Protein AF-0000000076303590 (afdb_homodimer)

Solvent-accessible surface area (backbone atoms only — not comparable to full-atom values): 11179 Å² total; per-residue (Å²): 135,86,80,79,78,74,70,70,70,68,61,72,70,50,75,76,56,82,69,74,45,70,46,65,37,36,42,38,32,29,76,68,32,59,43,28,40,36,29,65,69,52,72,69,53,43,51,54,48,26,70,75,21,64,91,29,59,51,80,47,93,81,30,31,36,40,40,36,37,44,55,59,52,52,36,52,41,12,74,73,49,33,40,82,68,42,47,45,45,65,74,51,30,39,37,37,27,38,25,79,107,137,84,80,76,78,75,72,74,81,67,81,73,67,71,74,65,72,65,76,74,36,49,42,48,36,36,42,38,32,30,86,85,34,61,40,28,39,35,28,58,70,52,73,66,54,43,50,54,49,28,70,75,21,67,91,29,59,49,81,46,72,72,28,31,37,39,40,37,38,46,68,60,51,52,50,53,40,37,72,73,53,35,40,80,68,37,55,28,48,78,73,48,30,39,39,37,27,36,25,80,107

Structure (mmCIF, N/CA/C/O backbone):
data_AF-0000000076303590-model_v1
#
loop_
_entity.id
_entity.type
_entity.pdbx_description
1 polymer 'Uncharacterized protein LOC117206325 isoform X3'
#
loop_
_atom_site.group_PDB
_atom_site.id
_atom_site.type_symbol
_atom_site.label_atom_id
_atom_site.label_alt_id
_atom_site.label_comp_id
_atom_site.label_asym_id
_atom_site.label_entity_id
_atom_site.label_seq_id
_atom_site.pdbx_PDB_ins_code
_atom_site.Cartn_x
_atom_site.Cartn_y
_atom_site.Cartn_z
_atom_site.occupancy
_atom_site.B_iso_or_equiv
_atom_site.auth_seq_id
_atom_site.auth_comp_id
_atom_site.auth_asym_id
_atom_site.auth_atom_id
_atom_site.pdbx_PDB_model_num
ATOM 1 N N . MET A 1 1 ? 13.898 7.324 61.094 1 27.97 1 MET A N 1
ATOM 2 C CA . MET A 1 1 ? 14.641 7.93 60 1 27.97 1 MET A CA 1
ATOM 3 C C . MET A 1 1 ? 14.055 7.508 58.656 1 27.97 1 MET A C 1
ATOM 5 O O . MET A 1 1 ? 14.203 6.355 58.25 1 27.97 1 MET A O 1
ATOM 9 N N . SER A 1 2 ? 12.789 7.969 58.406 1 35.81 2 SER A N 1
ATOM 10 C CA . SER A 1 2 ? 11.82 7.762 57.312 1 35.81 2 SER A CA 1
ATOM 11 C C . SER A 1 2 ? 12.375 8.203 55.969 1 35.81 2 SER A C 1
ATOM 13 O O . SER A 1 2 ? 12.688 9.375 55.781 1 35.81 2 SER A O 1
ATOM 15 N N . GLN A 1 3 ? 13.195 7.277 55.25 1 34.12 3 GLN A N 1
ATOM 16 C CA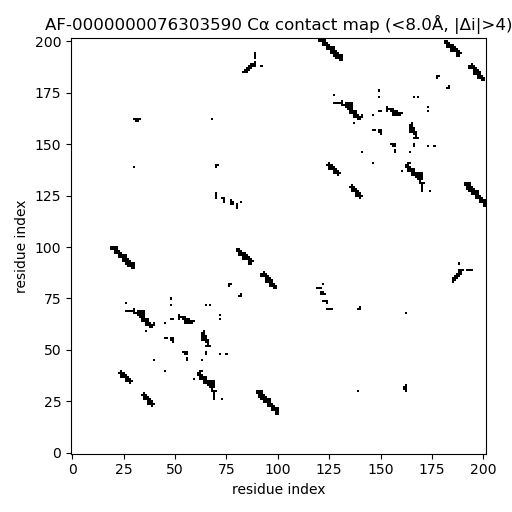 . GLN A 1 3 ? 13.867 7.449 53.969 1 34.12 3 GLN A CA 1
ATOM 17 C C . GLN A 1 3 ? 12.875 7.82 52.844 1 34.12 3 GLN A C 1
ATOM 19 O O . GLN A 1 3 ? 11.859 7.141 52.688 1 34.12 3 GLN A O 1
ATOM 24 N N . SER A 1 4 ? 12.789 9.172 52.469 1 37.53 4 SER A N 1
ATOM 25 C CA . SER A 1 4 ? 12.094 9.867 51.406 1 37.53 4 SER A CA 1
ATOM 26 C C . SER A 1 4 ? 12.414 9.258 50.031 1 37.53 4 SER A C 1
ATOM 28 O O . SER A 1 4 ? 13.562 9.297 49.594 1 37.53 4 SER A O 1
ATOM 30 N N . VAL A 1 5 ? 12 8.047 49.719 1 33.59 5 VAL A N 1
ATOM 31 C CA . VAL A 1 5 ? 12.133 7.438 48.406 1 33.59 5 VAL A CA 1
ATOM 32 C C . VAL A 1 5 ? 11.508 8.352 47.344 1 33.59 5 VAL A C 1
ATOM 34 O O . VAL A 1 5 ? 10.281 8.367 47.188 1 33.59 5 VAL A O 1
ATOM 37 N N . ASN A 1 6 ? 11.719 9.68 47.406 1 36.78 6 ASN A N 1
ATOM 38 C CA . ASN A 1 6 ? 11.234 10.57 46.375 1 36.78 6 ASN A CA 1
ATOM 39 C C . ASN A 1 6 ? 11.773 10.18 45 1 36.78 6 ASN A C 1
ATOM 41 O O . ASN A 1 6 ? 12.828 10.656 44.562 1 36.78 6 ASN A O 1
ATOM 45 N N . THR A 1 7 ? 12.172 8.914 44.75 1 34.56 7 THR A N 1
ATOM 46 C CA . THR A 1 7 ? 12.898 8.625 43.531 1 34.56 7 THR A CA 1
ATOM 47 C C . THR A 1 7 ? 12.234 9.305 42.344 1 34.56 7 THR A C 1
ATOM 49 O O . THR A 1 7 ? 11.055 9.68 42.406 1 34.56 7 THR A O 1
ATOM 52 N N . SER A 1 8 ? 13.055 9.391 41.094 1 38.47 8 SER A N 1
ATOM 53 C CA . SER A 1 8 ? 13.344 9.898 39.75 1 38.47 8 SER A CA 1
ATOM 54 C C . SER A 1 8 ? 12.234 9.547 38.781 1 38.47 8 SER A C 1
ATOM 56 O O . SER A 1 8 ? 12.469 9.422 37.562 1 38.47 8 SER A O 1
ATOM 58 N N . VAL A 1 9 ? 11.086 9.156 39.312 1 41.25 9 VAL A N 1
ATOM 59 C CA . VAL A 1 9 ? 10.117 8.961 38.219 1 41.25 9 VAL A CA 1
ATOM 60 C C . VAL A 1 9 ? 9.977 10.25 37.438 1 41.25 9 VAL A C 1
ATOM 62 O O . VAL A 1 9 ? 9.227 10.305 36.438 1 41.25 9 VAL A O 1
ATOM 65 N N . GLY A 1 10 ? 10.383 11.391 38.062 1 40.31 10 GLY A N 1
ATOM 66 C CA . GLY A 1 10 ? 10.164 12.68 37.438 1 40.31 10 GLY A CA 1
ATOM 67 C C . GLY A 1 10 ? 10.742 12.766 36.031 1 40.31 10 GLY A C 1
ATOM 68 O O . GLY A 1 10 ? 10.43 13.695 35.281 1 40.31 10 GLY A O 1
ATOM 69 N N . LYS A 1 11 ? 12.086 12.359 35.969 1 39.84 11 LYS A N 1
ATOM 70 C CA . LYS A 1 11 ? 12.82 12.648 34.75 1 39.84 11 LYS A CA 1
ATOM 71 C C . LYS A 1 11 ? 12.242 11.867 33.562 1 39.84 11 LYS A C 1
ATOM 73 O O . LYS A 1 11 ? 12.727 11.992 32.438 1 39.84 11 LYS A O 1
ATOM 78 N N . LEU A 1 12 ? 11.711 10.773 33.844 1 42 12 LEU A N 1
ATOM 79 C CA . LEU A 1 12 ? 11.258 10 32.688 1 42 12 LEU A CA 1
ATOM 80 C C . LEU A 1 12 ? 10.219 10.773 31.875 1 42 12 LEU A C 1
ATOM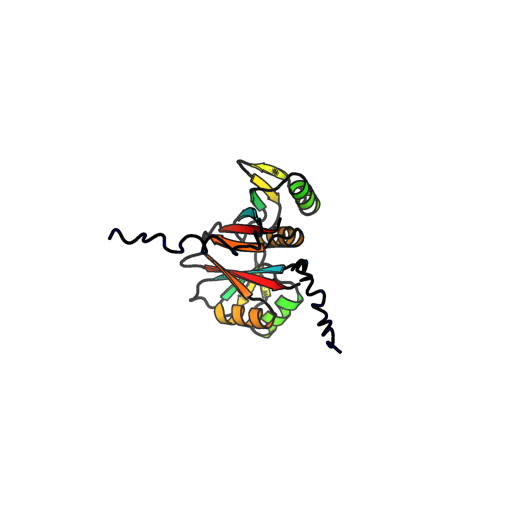 82 O O . LEU A 1 12 ? 9.914 10.414 30.734 1 42 12 LEU A O 1
ATOM 86 N N . ALA A 1 13 ? 9.492 11.547 32.562 1 39.66 13 ALA A N 1
ATOM 87 C CA . ALA A 1 13 ? 8.523 12.352 31.812 1 39.66 13 ALA A CA 1
ATOM 88 C C . ALA A 1 13 ? 9.219 13.328 30.875 1 39.66 13 ALA A C 1
ATOM 90 O O . ALA A 1 13 ? 8.562 14.141 30.203 1 39.66 13 ALA A O 1
ATOM 91 N N . ASN A 1 14 ? 10.453 13.695 31.234 1 38.44 14 ASN A N 1
ATOM 92 C CA . ASN A 1 14 ? 11.062 14.867 30.609 1 38.44 14 ASN A CA 1
ATOM 93 C C . ASN A 1 14 ? 10.953 14.797 29.078 1 38.44 14 ASN A C 1
ATOM 95 O O . ASN A 1 14 ? 10.508 15.75 28.438 1 38.44 14 ASN A O 1
ATOM 99 N N . GLU A 1 15 ? 12.289 14.57 28.422 1 40.78 15 GLU A N 1
ATOM 100 C CA . GLU A 1 15 ? 12.664 14.914 27.047 1 40.78 15 GLU A CA 1
ATOM 101 C C . GLU A 1 15 ? 11.836 14.141 26.031 1 40.78 15 GLU A C 1
ATOM 103 O O . GLU A 1 15 ? 12.336 13.211 25.391 1 40.78 15 GLU A O 1
ATOM 108 N N . VAL A 1 16 ? 11.094 13.242 26.391 1 44.75 16 VAL A N 1
ATOM 109 C CA . VAL A 1 16 ? 10.281 12.836 25.25 1 44.75 16 VAL A CA 1
ATOM 110 C C . VAL A 1 16 ? 9.82 14.07 24.484 1 44.75 16 VAL A C 1
ATOM 112 O O . VAL A 1 16 ? 8.812 14.688 24.828 1 44.75 16 VAL A O 1
ATOM 115 N N . ASN A 1 17 ? 10.633 15.211 24.609 1 44.31 17 ASN A N 1
ATOM 116 C CA . ASN A 1 17 ? 10.539 16.562 24.078 1 44.31 17 ASN A CA 1
ATOM 117 C C . ASN A 1 17 ? 9.781 16.578 22.75 1 44.31 17 ASN A C 1
ATOM 119 O O . ASN A 1 17 ? 9.164 17.594 22.406 1 44.31 17 ASN A O 1
ATOM 123 N N . ASP A 1 18 ? 10.477 16.078 21.609 1 47.5 18 ASP A N 1
ATOM 124 C CA . ASP A 1 18 ? 9.953 16.422 20.297 1 47.5 18 ASP A CA 1
ATOM 125 C C . ASP A 1 18 ? 8.484 16.016 20.172 1 47.5 18 ASP A C 1
ATOM 127 O O . ASP A 1 18 ? 8.172 14.828 20.031 1 47.5 18 ASP A O 1
ATOM 131 N N . ASP A 1 19 ? 7.641 16.312 21 1 54.22 19 ASP A N 1
ATOM 132 C CA . ASP A 1 19 ? 6.188 16.219 20.984 1 54.22 19 ASP A CA 1
ATOM 133 C C . ASP A 1 19 ? 5.66 16.078 19.547 1 54.22 19 ASP A C 1
ATOM 135 O O . ASP A 1 19 ? 5.305 17.062 18.906 1 54.22 19 ASP A O 1
ATOM 139 N N . GLU A 1 20 ? 6.281 15.328 18.75 1 67.38 20 GLU A N 1
ATOM 140 C CA . GLU A 1 20 ? 5.723 15.156 17.422 1 67.38 20 GLU A CA 1
ATOM 141 C C . GLU A 1 20 ? 4.258 14.727 17.484 1 67.38 20 GLU A C 1
ATOM 143 O O . GLU A 1 20 ? 3.934 13.703 18.094 1 67.38 20 GLU A O 1
ATOM 148 N N . ASN A 1 21 ? 3.307 15.695 17.391 1 89.38 21 ASN A N 1
ATOM 149 C CA . ASN A 1 21 ? 1.877 15.438 17.25 1 89.38 21 ASN A CA 1
ATOM 150 C C . ASN A 1 21 ? 1.548 14.836 15.891 1 89.38 21 ASN A C 1
ATOM 152 O O . ASN A 1 21 ? 2.094 15.266 14.867 1 89.38 21 ASN A O 1
ATOM 156 N N . TYR A 1 22 ? 0.811 13.703 16.062 1 95.75 22 TYR A N 1
ATOM 157 C CA . TYR A 1 22 ? 0.429 13.039 14.82 1 95.75 22 TYR A CA 1
ATOM 158 C C . TYR A 1 22 ? -1.082 13.07 14.625 1 95.75 22 TYR A C 1
ATOM 160 O O . TYR A 1 22 ? -1.836 13.211 15.594 1 95.75 22 TYR A O 1
ATOM 168 N N . TYR A 1 23 ? -1.479 13.078 13.383 1 97.56 23 TYR A N 1
ATOM 169 C CA . TYR A 1 23 ? -2.854 12.867 12.938 1 97.56 23 TYR A CA 1
ATOM 170 C C . TYR A 1 23 ? -2.986 11.555 12.172 1 97.56 23 TYR A C 1
ATOM 172 O O . TYR A 1 23 ? -2.105 11.195 11.391 1 97.56 23 TYR A O 1
ATOM 180 N N . TYR A 1 24 ? -4.113 10.766 12.391 1 98.62 24 TYR A N 1
ATOM 181 C CA . TYR A 1 24 ? -4.234 9.422 11.82 1 98.62 24 TYR A CA 1
ATOM 182 C C . TYR A 1 24 ? -5.438 9.336 10.891 1 98.62 24 TYR A C 1
ATOM 184 O O . TYR A 1 24 ? -6.484 9.93 11.164 1 98.62 24 TYR A O 1
ATOM 192 N N . VAL A 1 25 ? -5.25 8.547 9.859 1 98.88 25 VAL A N 1
ATOM 193 C CA . VAL A 1 25 ? -6.348 8.125 8.992 1 98.88 25 VAL A CA 1
ATOM 194 C C . VAL A 1 25 ? -6.289 6.613 8.781 1 98.88 25 VAL A C 1
ATOM 196 O O . VAL A 1 25 ? -5.27 5.98 9.062 1 98.88 25 VAL A O 1
ATOM 199 N N . GLY A 1 26 ? -7.395 6.016 8.352 1 98.94 26 GLY A N 1
ATOM 200 C CA . GLY A 1 26 ? -7.48 4.598 8.047 1 98.94 26 GLY A CA 1
ATOM 201 C C . GLY A 1 26 ? -8.023 4.316 6.66 1 98.94 26 GLY A C 1
ATOM 202 O O . GLY A 1 26 ? -9 4.934 6.234 1 98.94 26 GLY A O 1
ATOM 203 N N . VAL A 1 27 ? -7.422 3.484 5.93 1 98.94 27 VAL A N 1
ATOM 204 C CA . VAL A 1 27 ? -7.914 3.008 4.641 1 98.94 27 VAL A CA 1
ATOM 205 C C . VAL A 1 27 ? -8.344 1.547 4.758 1 98.94 27 VAL A C 1
ATOM 207 O O . VAL A 1 27 ? -7.539 0.686 5.129 1 98.94 27 VAL A O 1
ATOM 210 N N . LYS A 1 28 ? -9.57 1.238 4.457 1 98.94 28 LYS A N 1
ATOM 211 C CA . LYS A 1 28 ? -10.078 -0.129 4.543 1 98.94 28 LYS A CA 1
ATOM 212 C C . LYS A 1 28 ? -10.57 -0.622 3.186 1 98.94 28 LYS A C 1
ATOM 214 O O . LYS A 1 28 ? -11.422 0.006 2.562 1 98.94 28 LYS A O 1
ATOM 219 N N . ALA A 1 29 ? -9.992 -1.693 2.748 1 98.88 29 ALA A N 1
ATOM 220 C CA . ALA A 1 29 ? -10.383 -2.295 1.474 1 98.88 29 ALA A CA 1
ATOM 221 C C . ALA A 1 29 ? -9.719 -3.654 1.283 1 98.88 29 ALA A C 1
ATOM 223 O O . ALA A 1 29 ? -8.789 -4.008 2.014 1 98.88 29 ALA A O 1
ATOM 224 N N . SER A 1 30 ? -10.258 -4.41 0.324 1 98.75 30 SER A N 1
ATOM 225 C CA . SER A 1 30 ? -9.484 -5.508 -0.261 1 98.75 30 SER A CA 1
ATOM 226 C C . SER A 1 30 ? -8.438 -4.988 -1.24 1 98.75 30 SER A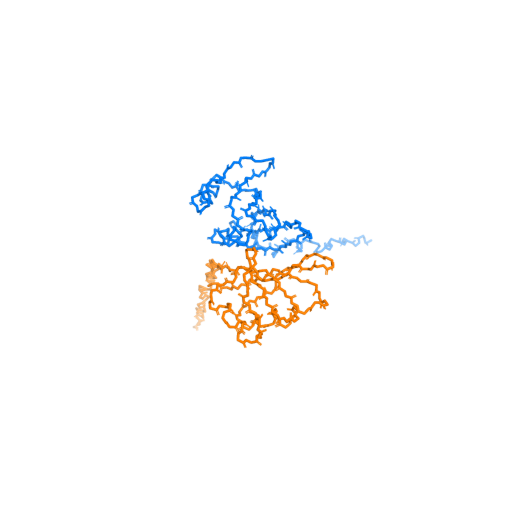 C 1
ATOM 228 O O . SER A 1 30 ? -8.711 -4.066 -2.016 1 98.75 30 SER A O 1
ATOM 230 N N . PRO A 1 31 ? -7.238 -5.609 -1.226 1 98.69 31 PRO A N 1
ATOM 231 C CA . PRO A 1 31 ? -6.242 -5.188 -2.215 1 98.69 31 PRO A CA 1
ATOM 232 C C . PRO A 1 31 ? -6.734 -5.344 -3.65 1 98.69 31 PRO A C 1
ATOM 234 O O . PRO A 1 31 ? -6.191 -4.719 -4.566 1 98.69 31 PRO A O 1
ATOM 237 N N . PHE A 1 32 ? -7.781 -6.109 -3.887 1 98.81 32 PHE A N 1
ATOM 238 C CA . PHE A 1 32 ? -8.305 -6.395 -5.215 1 98.81 32 PHE A CA 1
ATOM 239 C C . PHE A 1 32 ? -9.5 -5.504 -5.527 1 98.81 32 PHE A C 1
ATOM 241 O O . PHE A 1 32 ? -10.07 -5.578 -6.617 1 98.81 32 PHE A O 1
ATOM 248 N N . ALA A 1 33 ? -9.852 -4.68 -4.574 1 98.75 33 ALA A N 1
ATOM 249 C CA . ALA A 1 33 ? -11.016 -3.824 -4.758 1 98.75 33 ALA A CA 1
ATOM 250 C C . ALA A 1 33 ? -10.672 -2.58 -5.566 1 98.75 33 ALA A C 1
ATOM 252 O O . ALA A 1 33 ? -9.5 -2.203 -5.66 1 98.75 33 ALA A O 1
ATOM 253 N N . ASN A 1 34 ? -11.688 -1.968 -6.074 1 98.75 34 ASN A N 1
ATOM 254 C CA . ASN A 1 34 ? -11.516 -0.717 -6.805 1 98.75 34 ASN A CA 1
ATOM 255 C C . ASN A 1 34 ? -12.203 0.446 -6.094 1 98.75 34 ASN A C 1
ATOM 257 O O . ASN A 1 34 ? -12.5 1.467 -6.715 1 98.75 34 ASN A O 1
ATOM 261 N N . ASP A 1 35 ? -12.555 0.254 -4.879 1 98.56 35 ASP A N 1
ATOM 262 C CA . ASP A 1 35 ? -13.016 1.304 -3.973 1 98.56 35 ASP A CA 1
ATOM 263 C C . ASP A 1 35 ? -12.602 1.009 -2.533 1 98.56 35 ASP A C 1
ATOM 265 O O . ASP A 1 35 ? -12.266 -0.13 -2.199 1 98.56 35 ASP A O 1
ATOM 269 N N . CYS A 1 36 ? -12.555 2.047 -1.764 1 98.69 36 CYS A N 1
ATOM 270 C CA . CYS A 1 36 ? -12.125 1.971 -0.373 1 98.69 36 CYS A CA 1
ATOM 271 C C . CYS A 1 36 ? -12.953 2.896 0.507 1 98.69 36 CYS A C 1
ATOM 273 O O . CYS A 1 36 ? -13.539 3.867 0.019 1 98.69 36 CYS A O 1
ATOM 275 N N . VAL A 1 37 ? -13 2.596 1.741 1 98.88 37 VAL A N 1
ATOM 276 C CA . VAL A 1 37 ? -13.445 3.555 2.744 1 98.88 37 VAL A CA 1
ATOM 277 C C . VAL A 1 37 ? -12.242 4.16 3.459 1 98.88 37 VAL A C 1
ATOM 279 O O . VAL A 1 37 ? -11.359 3.438 3.918 1 98.88 37 VAL A O 1
ATOM 282 N N . VAL A 1 38 ? -12.188 5.449 3.5 1 98.94 38 VAL A N 1
ATOM 283 C CA . VAL A 1 38 ? -11.133 6.145 4.219 1 98.94 38 VAL A CA 1
ATOM 284 C C . VAL A 1 38 ? -11.719 6.898 5.41 1 98.94 38 VAL A C 1
ATOM 286 O O . VAL A 1 38 ? -12.695 7.637 5.262 1 98.94 38 VAL A O 1
ATOM 289 N N . PHE A 1 39 ? -11.148 6.727 6.504 1 98.94 39 PHE A N 1
ATOM 290 C CA . PHE A 1 39 ? -11.625 7.312 7.75 1 98.94 39 PHE A CA 1
ATOM 291 C C . PHE A 1 39 ? -10.734 8.477 8.18 1 98.94 39 PHE A C 1
ATOM 293 O O . PHE A 1 39 ? -9.516 8.43 8 1 98.94 39 PHE A O 1
ATOM 300 N N . GLY A 1 40 ? -11.305 9.523 8.742 1 98.81 40 GLY A N 1
ATOM 301 C CA . GLY A 1 40 ? -10.531 10.547 9.422 1 98.81 40 GLY A CA 1
ATOM 302 C C . GLY A 1 40 ? -10.148 11.703 8.523 1 98.81 40 GLY A C 1
ATOM 303 O O . GLY A 1 40 ? -9.492 12.656 8.969 1 98.81 40 GLY A O 1
ATOM 304 N N . LEU A 1 41 ? -10.578 11.719 7.285 1 98.62 41 LEU A N 1
ATOM 305 C CA . LEU A 1 41 ? -10.18 12.781 6.371 1 98.62 41 LEU A CA 1
ATOM 306 C C . LEU A 1 41 ? -10.852 14.102 6.746 1 98.62 41 LEU A C 1
ATOM 308 O O . LEU A 1 41 ? -12.016 14.125 7.137 1 98.62 41 LEU A O 1
ATOM 312 N N . ASN A 1 42 ? -10.117 15.148 6.57 1 98 42 ASN A N 1
ATOM 313 C CA . ASN A 1 42 ? -10.766 16.453 6.641 1 98 42 ASN A CA 1
ATOM 314 C C . ASN A 1 42 ? -11.344 16.859 5.293 1 98 42 ASN A C 1
ATOM 316 O O . ASN A 1 42 ? -11.172 16.156 4.297 1 98 42 ASN A O 1
ATOM 320 N N . SER A 1 43 ? -12.031 18 5.254 1 97.81 43 SER A N 1
ATOM 321 C CA . SER A 1 43 ? -12.75 18.422 4.059 1 97.81 43 SER A CA 1
ATOM 322 C C . SER A 1 43 ? -11.789 18.688 2.904 1 97.81 43 SER A C 1
ATOM 324 O O . SER A 1 43 ? -12.102 18.391 1.749 1 97.81 43 SER A O 1
ATOM 326 N N . ASP A 1 44 ? -10.688 19.297 3.162 1 98.06 44 ASP A N 1
ATOM 327 C CA . ASP A 1 44 ? -9.703 19.578 2.117 1 98.06 44 ASP A CA 1
ATOM 328 C C . ASP A 1 44 ? -9.164 18.281 1.512 1 98.06 44 ASP A C 1
ATOM 330 O O . ASP A 1 44 ? -8.961 18.203 0.299 1 98.06 44 ASP A O 1
ATOM 334 N N . GLU A 1 45 ? -8.883 17.375 2.357 1 98.5 45 GLU A N 1
ATOM 335 C CA . GLU A 1 45 ? -8.367 16.078 1.905 1 98.5 45 GLU A CA 1
ATOM 336 C C . GLU A 1 45 ? -9.398 15.344 1.065 1 98.5 45 GLU A C 1
ATOM 338 O O . GLU A 1 45 ? -9.062 14.727 0.054 1 98.5 45 GLU A O 1
ATOM 343 N N . ILE A 1 46 ? -10.664 15.336 1.438 1 98.62 46 ILE A N 1
ATOM 344 C CA . ILE A 1 46 ? -11.75 14.727 0.677 1 98.62 46 ILE A CA 1
ATOM 345 C C . ILE A 1 46 ? -11.812 15.344 -0.717 1 98.62 46 ILE A C 1
ATOM 347 O O . ILE A 1 46 ? -11.93 14.625 -1.716 1 98.62 46 ILE A O 1
ATOM 351 N N . LEU A 1 47 ? -11.727 16.625 -0.707 1 98.19 47 LEU A N 1
ATOM 352 C CA . LEU A 1 47 ? -11.781 17.328 -1.982 1 98.19 47 LEU A CA 1
ATOM 353 C C . LEU A 1 47 ? -10.609 16.938 -2.875 1 98.19 47 LEU A C 1
ATOM 355 O O . LEU A 1 47 ? -10.797 16.672 -4.066 1 98.19 47 LEU A O 1
ATOM 359 N N . ALA A 1 48 ? -9.422 16.859 -2.326 1 98.38 48 ALA A N 1
ATOM 360 C CA . ALA A 1 48 ? -8.227 16.5 -3.084 1 98.38 48 ALA A CA 1
ATOM 361 C C . ALA A 1 48 ? -8.352 15.094 -3.67 1 98.38 48 ALA A C 1
ATOM 363 O O . ALA A 1 48 ? -8.055 14.875 -4.848 1 98.38 48 ALA A O 1
ATOM 364 N N . LEU A 1 49 ? -8.805 14.148 -2.854 1 98.69 49 LEU A N 1
ATOM 365 C CA . LEU A 1 49 ? -8.953 12.766 -3.309 1 98.69 49 LEU A CA 1
ATOM 366 C C . LEU A 1 49 ? -10.062 12.648 -4.344 1 98.69 49 LEU A C 1
ATOM 368 O O . LEU A 1 49 ? -9.945 11.883 -5.301 1 98.69 49 LEU A O 1
ATOM 372 N N . SER A 1 50 ? -11.094 13.406 -4.145 1 98.56 50 SER A N 1
ATOM 373 C CA . SER A 1 50 ? -12.211 13.344 -5.074 1 98.56 50 SER A CA 1
ATOM 374 C C . SER A 1 50 ? -11.828 13.883 -6.445 1 98.56 50 SER A C 1
ATOM 376 O O . SER A 1 50 ? -12.359 13.445 -7.465 1 98.56 50 SER A O 1
ATOM 378 N N . LYS A 1 51 ? -10.945 14.883 -6.43 1 98.44 51 LYS A N 1
ATOM 379 C CA . LYS A 1 51 ? -10.438 15.406 -7.695 1 98.44 51 LYS A CA 1
ATOM 380 C C . LYS A 1 51 ? -9.602 14.359 -8.422 1 98.44 51 LYS A C 1
ATOM 382 O O . LYS A 1 51 ? -9.68 14.234 -9.648 1 98.44 51 LYS A O 1
ATOM 387 N N . ARG A 1 52 ? -8.859 13.641 -7.672 1 98.56 52 ARG A N 1
ATOM 388 C CA . ARG A 1 52 ? -7.941 12.656 -8.242 1 98.56 52 ARG A CA 1
ATOM 389 C C . ARG A 1 52 ? -8.68 11.375 -8.609 1 98.56 52 ARG A C 1
ATOM 391 O O . ARG A 1 52 ? -8.305 10.688 -9.562 1 98.56 52 ARG A O 1
ATOM 398 N N . PHE A 1 53 ? -9.656 11.008 -7.824 1 98.69 53 PHE A N 1
ATOM 399 C CA . PHE A 1 53 ? -10.453 9.805 -8 1 98.69 53 PHE A CA 1
ATOM 400 C C . PHE A 1 53 ? -11.914 10.156 -8.258 1 98.69 53 PHE A C 1
ATOM 402 O O . PHE A 1 53 ? -12.711 10.258 -7.316 1 98.69 53 PHE A O 1
ATOM 409 N N . PRO A 1 54 ? -12.297 10.242 -9.492 1 98.19 54 PRO A N 1
ATOM 410 C CA . PRO A 1 54 ? -13.664 10.656 -9.82 1 98.19 54 PRO A CA 1
ATOM 411 C C . PRO A 1 54 ? -14.727 9.758 -9.188 1 98.19 54 PRO A C 1
ATOM 413 O O . PRO A 1 54 ? -14.469 8.578 -8.953 1 98.19 54 PRO A O 1
ATOM 416 N N . ASN A 1 55 ? -15.875 10.289 -8.953 1 98.19 55 ASN A N 1
ATOM 417 C CA . ASN A 1 55 ? -17.031 9.609 -8.391 1 98.19 55 ASN A CA 1
ATOM 418 C C . ASN A 1 55 ? -16.812 9.203 -6.941 1 98.19 55 ASN A C 1
ATOM 420 O O . ASN A 1 55 ? -17.422 8.266 -6.445 1 98.19 55 ASN A O 1
ATOM 424 N N . SER A 1 56 ? -15.922 9.93 -6.316 1 98.62 56 SER A N 1
ATOM 425 C CA . SER A 1 56 ? -15.602 9.719 -4.906 1 98.62 56 SER A CA 1
ATOM 426 C C . SER A 1 56 ? -16.25 10.789 -4.027 1 98.62 56 SER A C 1
ATOM 428 O O . SER A 1 56 ? -16.797 11.766 -4.531 1 98.62 56 SER A O 1
ATOM 430 N N . GLY A 1 57 ? -16.188 10.539 -2.727 1 98.5 57 GLY A N 1
ATOM 431 C CA . GLY A 1 57 ? -16.562 11.594 -1.793 1 98.5 57 GLY A CA 1
ATOM 432 C C . GLY A 1 57 ? -17.875 11.328 -1.088 1 98.5 57 GLY A C 1
ATOM 433 O O . GLY A 1 57 ? -18.297 12.109 -0.231 1 98.5 57 GLY A O 1
ATOM 434 N N . SER A 1 58 ? -18.562 10.266 -1.396 1 98.38 58 SER A N 1
ATOM 435 C CA . SER A 1 58 ? -19.828 9.969 -0.723 1 98.38 58 SER A CA 1
ATOM 436 C C . SER A 1 58 ? -19.594 9.57 0.731 1 98.38 58 SER A C 1
ATOM 438 O O . SER A 1 58 ? -18.625 8.875 1.044 1 98.38 58 SER A O 1
ATOM 440 N N . ASP A 1 59 ? -20.5 9.938 1.604 1 97.56 59 ASP A N 1
ATOM 441 C CA . ASP A 1 59 ? -20.391 9.648 3.031 1 97.56 59 ASP A CA 1
ATOM 442 C C . ASP A 1 59 ? -20.703 8.188 3.326 1 97.56 59 ASP A C 1
ATOM 444 O O . ASP A 1 59 ? -21.641 7.625 2.754 1 97.56 59 ASP A O 1
ATOM 448 N N . VAL A 1 60 ? -19.984 7.605 4.195 1 97.94 60 VAL A N 1
ATOM 449 C CA . VAL A 1 60 ? -20.281 6.359 4.891 1 97.94 60 VAL A CA 1
ATOM 450 C C . VAL A 1 60 ? -20.109 6.547 6.395 1 97.94 60 VAL A C 1
ATOM 452 O O . VAL A 1 60 ? -19.578 7.562 6.844 1 97.94 60 VAL A O 1
ATOM 455 N N . VAL A 1 61 ? -20.578 5.617 7.133 1 97.88 61 VAL A N 1
ATOM 456 C CA . VAL A 1 61 ? -20.453 5.746 8.586 1 97.88 61 VAL A CA 1
ATOM 457 C C . VAL A 1 61 ? -19 5.969 8.969 1 97.88 61 VAL A C 1
ATOM 459 O O . VAL A 1 61 ? -18.141 5.121 8.703 1 97.88 61 VAL A O 1
ATOM 462 N N . ASN A 1 62 ? -18.609 7.18 9.539 1 98.25 62 ASN A N 1
ATOM 463 C CA . ASN A 1 62 ? -17.312 7.566 10.086 1 98.25 62 ASN A CA 1
ATOM 464 C C . ASN A 1 62 ? -16.25 7.695 8.992 1 98.25 62 ASN A C 1
ATOM 466 O O . ASN A 1 62 ? -15.062 7.805 9.289 1 98.25 62 ASN A O 1
ATOM 470 N N . GLY A 1 63 ? -16.672 7.609 7.672 1 98.69 63 GLY A N 1
ATOM 471 C CA . GLY A 1 63 ? -15.672 7.656 6.625 1 98.69 63 GLY A CA 1
ATOM 472 C C . GLY A 1 63 ? -16.203 8.188 5.309 1 98.69 63 GLY A C 1
ATOM 473 O O . GLY A 1 63 ? -17.297 8.742 5.258 1 98.69 63 GLY A O 1
ATOM 474 N N . THR A 1 64 ? -15.367 8.148 4.359 1 98.88 64 THR A N 1
ATOM 475 C CA . THR A 1 64 ? -15.633 8.602 2.998 1 98.88 64 THR A CA 1
ATOM 476 C C . THR A 1 64 ? -15.289 7.508 1.989 1 98.88 64 THR A C 1
ATOM 478 O O . THR A 1 64 ? -14.242 6.863 2.096 1 98.88 64 THR A O 1
ATOM 481 N N . MET A 1 65 ? -16.266 7.227 1.069 1 98.94 65 MET A N 1
ATOM 482 C CA . MET A 1 65 ? -15.977 6.301 -0.022 1 98.94 65 MET A CA 1
ATOM 483 C C . MET A 1 65 ? -15.078 6.949 -1.068 1 98.94 65 MET A C 1
ATOM 485 O O . MET A 1 65 ? -15.367 8.047 -1.552 1 98.94 65 MET A O 1
ATOM 489 N N . ILE A 1 66 ? -13.969 6.391 -1.375 1 98.94 66 ILE A N 1
ATOM 490 C CA . ILE A 1 66 ? -13.078 6.82 -2.447 1 98.94 66 ILE A CA 1
ATOM 491 C C . ILE A 1 66 ? -13 5.738 -3.52 1 98.94 66 ILE A C 1
ATOM 493 O O . ILE A 1 66 ? -12.727 4.574 -3.215 1 98.94 66 ILE A O 1
ATOM 497 N N . LYS A 1 67 ? -13.266 6.094 -4.734 1 98.88 67 LYS A N 1
ATOM 498 C CA . LYS A 1 67 ? -13.242 5.156 -5.852 1 98.88 67 LYS A CA 1
ATOM 499 C C . LYS A 1 67 ? -11.828 5 -6.402 1 98.88 67 LYS A C 1
ATOM 501 O O . LYS A 1 67 ? -11.242 5.957 -6.918 1 98.88 67 LYS A O 1
ATOM 506 N N . GLY A 1 68 ? -11.219 3.893 -6.188 1 98.75 68 GLY A N 1
ATOM 507 C CA . GLY A 1 68 ? -9.883 3.572 -6.652 1 98.75 68 GLY A CA 1
ATOM 508 C C . GLY A 1 68 ? -9.25 2.416 -5.902 1 98.75 68 GLY A C 1
ATOM 509 O O . GLY A 1 68 ? -9.734 2.02 -4.84 1 98.75 68 GLY A O 1
ATOM 510 N N . PRO A 1 69 ? -8.164 1.885 -6.488 1 98.88 69 PRO A N 1
ATOM 511 C CA . PRO A 1 69 ? -7.449 0.802 -5.812 1 98.88 69 PRO A CA 1
ATOM 512 C C . PRO A 1 69 ? -6.777 1.259 -4.52 1 98.88 69 PRO A C 1
ATOM 514 O O . PRO A 1 69 ? -6.324 2.4 -4.426 1 98.88 69 PRO A O 1
ATOM 517 N N . PRO A 1 70 ? -6.684 0.396 -3.564 1 98.88 70 PRO A N 1
ATOM 518 C CA . PRO A 1 70 ? -6.18 0.81 -2.252 1 98.88 70 PRO A CA 1
ATOM 519 C C . PRO A 1 70 ? -4.77 1.39 -2.318 1 98.88 70 PRO A C 1
ATOM 521 O O . PRO A 1 70 ? -4.5 2.436 -1.721 1 98.88 70 PRO A O 1
ATOM 524 N N . PHE A 1 71 ? -3.842 0.802 -3.055 1 98.88 71 PHE A N 1
ATOM 525 C CA . PHE A 1 71 ? -2.465 1.281 -3.045 1 98.88 71 PHE A CA 1
ATOM 526 C C . PHE A 1 71 ? -2.34 2.586 -3.824 1 98.88 71 PHE A C 1
ATOM 528 O O . PHE A 1 71 ? -1.436 3.383 -3.568 1 98.88 71 PHE A O 1
ATOM 535 N N . SER A 1 72 ? -3.277 2.83 -4.758 1 98.88 72 SER A N 1
ATOM 536 C CA . SER A 1 72 ? -3.318 4.148 -5.379 1 98.88 72 SER A CA 1
ATOM 537 C C . SER A 1 72 ? -3.777 5.215 -4.387 1 98.88 72 SER A C 1
ATOM 539 O O . SER A 1 72 ? -3.223 6.312 -4.348 1 98.88 72 SER A O 1
ATOM 541 N N . ILE A 1 73 ? -4.762 4.895 -3.594 1 98.94 73 ILE A N 1
ATOM 542 C CA . ILE A 1 73 ? -5.305 5.824 -2.609 1 98.94 73 ILE A CA 1
ATOM 543 C C . ILE A 1 73 ? -4.289 6.051 -1.494 1 98.94 73 ILE A C 1
ATOM 545 O O . ILE A 1 73 ? -4.062 7.188 -1.073 1 98.94 73 ILE A O 1
ATOM 549 N N . ILE A 1 74 ? -3.643 4.969 -1.049 1 98.94 74 ILE A N 1
ATOM 550 C CA . ILE A 1 74 ? -2.598 5.066 -0.036 1 98.94 74 ILE A CA 1
ATOM 551 C C . ILE A 1 74 ? -1.47 5.965 -0.54 1 98.94 74 ILE A C 1
ATOM 553 O O . ILE A 1 74 ? -0.985 6.832 0.191 1 98.94 74 ILE A O 1
ATOM 557 N N . ASN A 1 75 ? -1.112 5.797 -1.762 1 98.75 75 ASN A N 1
ATOM 558 C CA . ASN A 1 75 ? -0.027 6.605 -2.311 1 98.75 75 ASN A CA 1
ATOM 559 C C . ASN A 1 75 ? -0.46 8.055 -2.527 1 98.75 75 ASN A C 1
ATOM 561 O O . ASN A 1 75 ? 0.354 8.969 -2.422 1 98.75 75 ASN A O 1
ATOM 565 N N . ALA A 1 76 ? -1.722 8.273 -2.816 1 98.62 76 ALA A N 1
ATOM 566 C CA . ALA A 1 76 ? -2.223 9.641 -2.855 1 98.62 76 ALA A CA 1
ATOM 567 C C . ALA A 1 76 ? -2.146 10.297 -1.477 1 98.62 76 ALA A C 1
ATOM 569 O O . ALA A 1 76 ? -1.764 11.461 -1.354 1 98.62 76 ALA A O 1
ATOM 570 N N . LEU A 1 77 ? -2.475 9.578 -0.452 1 98.56 77 LEU A N 1
ATOM 571 C CA . LEU A 1 77 ? -2.377 10.07 0.917 1 98.56 77 LEU A CA 1
ATOM 572 C C . LEU A 1 77 ? -0.923 10.32 1.305 1 98.56 77 LEU A C 1
ATOM 574 O O . LEU A 1 77 ? -0.621 11.258 2.041 1 98.56 77 LEU A O 1
ATOM 578 N N . ALA A 1 78 ? -0.06 9.406 0.825 1 98.25 78 ALA A N 1
ATOM 579 C CA . ALA A 1 78 ? 1.368 9.617 1.05 1 98.25 78 ALA A CA 1
ATOM 580 C C . ALA A 1 78 ? 1.82 10.961 0.492 1 98.25 78 ALA A C 1
ATOM 582 O O . ALA A 1 78 ? 2.654 11.641 1.096 1 98.25 78 ALA A O 1
ATOM 583 N N . GLU A 1 79 ? 1.265 11.305 -0.656 1 97.25 79 GLU A N 1
ATOM 584 C CA . GLU A 1 79 ? 1.582 12.602 -1.25 1 97.25 79 GLU A CA 1
ATOM 585 C C . GLU A 1 79 ? 1.088 13.75 -0.371 1 97.25 79 GLU A C 1
ATOM 587 O O . GLU A 1 79 ? 1.564 14.883 -0.491 1 97.25 79 GLU A O 1
ATOM 592 N N . LEU A 1 80 ? 0.109 13.492 0.446 1 96.56 80 LEU A N 1
ATOM 593 C CA . LEU A 1 80 ? -0.416 14.5 1.364 1 96.56 80 LEU A CA 1
ATOM 594 C C . LEU A 1 80 ? 0.337 14.469 2.691 1 96.56 80 LEU A C 1
ATOM 596 O O . LEU A 1 80 ? -0.029 15.18 3.633 1 96.56 80 LEU A O 1
ATOM 600 N N . GLY A 1 81 ? 1.322 13.586 2.846 1 95.75 81 GLY A N 1
ATOM 601 C CA . GLY A 1 81 ? 2.199 13.578 4.008 1 95.75 81 GLY A CA 1
ATOM 602 C C . GLY A 1 81 ? 1.951 12.398 4.93 1 95.75 81 GLY A C 1
ATOM 603 O O . GLY A 1 81 ? 2.576 12.289 5.984 1 95.75 81 GLY A O 1
ATOM 604 N N . TYR A 1 82 ? 1.064 11.555 4.531 1 97.75 82 TYR A N 1
ATOM 605 C CA . TYR A 1 82 ? 0.777 10.406 5.383 1 97.75 82 TYR A CA 1
ATOM 606 C C . TYR A 1 82 ? 1.78 9.281 5.141 1 97.75 82 TYR A C 1
ATOM 608 O O . TYR A 1 82 ? 2.254 9.094 4.02 1 97.75 82 TYR A O 1
ATOM 616 N N . ARG A 1 83 ? 1.958 8.484 6.195 1 98.19 83 ARG A N 1
ATOM 617 C CA . ARG A 1 83 ? 2.754 7.262 6.125 1 98.19 83 ARG A CA 1
ATOM 618 C C . ARG A 1 83 ? 2.006 6.086 6.738 1 98.19 83 ARG A C 1
ATOM 620 O O . ARG A 1 83 ? 1.351 6.23 7.773 1 98.19 83 ARG A O 1
ATOM 627 N N . VAL A 1 84 ? 2.191 4.941 6.094 1 98.81 84 VAL A N 1
ATOM 628 C CA . VAL A 1 84 ? 1.607 3.732 6.668 1 98.81 84 VAL A CA 1
ATOM 629 C C . VAL A 1 84 ? 2.412 3.303 7.891 1 98.81 84 VAL A C 1
ATOM 631 O O . VAL A 1 84 ? 3.641 3.211 7.836 1 98.81 84 VAL A O 1
ATOM 634 N N . ILE A 1 85 ? 1.656 3.002 8.945 1 98.31 85 ILE A N 1
ATOM 635 C CA . ILE A 1 85 ? 2.396 2.623 10.148 1 98.31 85 ILE A CA 1
ATOM 636 C C . ILE A 1 85 ? 2.033 1.195 10.547 1 98.31 85 ILE A C 1
ATOM 638 O O . ILE A 1 85 ? 2.795 0.529 11.25 1 98.31 85 ILE A O 1
ATOM 642 N N . CYS A 1 86 ? 0.845 0.693 10.172 1 98.69 86 CYS A N 1
ATOM 643 C CA . CYS A 1 86 ? 0.481 -0.698 10.422 1 98.69 86 CYS A CA 1
ATOM 644 C C . CYS A 1 86 ? -0.723 -1.103 9.578 1 98.69 86 CYS A C 1
ATOM 646 O O . CYS A 1 86 ? -1.352 -0.256 8.938 1 98.69 86 CYS A O 1
ATOM 648 N N . SER A 1 87 ? -0.954 -2.43 9.562 1 98.81 87 SER A N 1
ATOM 649 C CA . SER A 1 87 ? -2.143 -2.957 8.898 1 98.81 87 SER A CA 1
ATOM 650 C C . SER A 1 87 ? -2.689 -4.176 9.633 1 98.81 87 SER A C 1
ATOM 652 O O . SER A 1 87 ? -1.962 -4.84 10.375 1 98.81 87 SER A O 1
ATOM 654 N N . THR A 1 88 ? -3.957 -4.367 9.5 1 98.69 88 THR A N 1
ATOM 655 C CA . THR A 1 88 ? -4.605 -5.547 10.055 1 98.69 88 THR A CA 1
ATOM 656 C C . THR A 1 88 ? -5.691 -6.062 9.117 1 98.69 88 THR A C 1
ATOM 658 O O . THR A 1 88 ? -6.277 -5.289 8.352 1 98.69 88 THR A O 1
ATOM 661 N N . GLY A 1 89 ? -5.859 -7.332 9.148 1 98.12 89 GLY A N 1
ATOM 662 C CA . GLY A 1 89 ? -6.871 -7.949 8.312 1 98.12 89 GLY A CA 1
ATOM 663 C C . GLY A 1 89 ? -6.316 -9.047 7.422 1 98.12 89 GLY A C 1
ATOM 664 O O . GLY A 1 89 ? -5.113 -9.312 7.426 1 98.12 89 GLY A O 1
ATOM 665 N N . GLU A 1 90 ? -7.207 -9.719 6.621 1 95.5 90 GLU A N 1
ATOM 666 C CA . GLU A 1 90 ? -6.824 -10.766 5.688 1 95.5 90 GLU A CA 1
ATOM 667 C C . GLU A 1 90 ? -7.43 -10.531 4.305 1 95.5 90 GLU A C 1
ATOM 669 O O . GLU A 1 90 ? -6.738 -10.078 3.389 1 95.5 90 GLU A O 1
ATOM 674 N N . ALA A 1 91 ? -8.719 -10.758 4.156 1 94.75 91 ALA A N 1
ATOM 675 C CA . ALA A 1 91 ? -9.391 -10.461 2.895 1 94.75 91 ALA A CA 1
ATOM 676 C C . ALA A 1 91 ? -9.578 -8.961 2.703 1 94.75 91 ALA A C 1
ATOM 678 O O . ALA A 1 91 ? -9.305 -8.43 1.622 1 94.75 91 ALA A O 1
ATOM 679 N N . GLU A 1 92 ? -10.141 -8.344 3.719 1 97.75 92 GLU A N 1
ATOM 680 C CA . GLU A 1 92 ? -10.172 -6.887 3.84 1 97.75 92 GLU A CA 1
ATOM 681 C C . GLU A 1 92 ? -9.148 -6.395 4.855 1 97.75 92 GLU A C 1
ATOM 683 O O . GLU A 1 92 ? -9.008 -6.977 5.938 1 97.75 92 GLU A O 1
ATOM 688 N N . ILE A 1 93 ? -8.492 -5.402 4.449 1 98.81 93 ILE A N 1
ATOM 689 C CA . ILE A 1 93 ? -7.367 -4.934 5.246 1 98.81 93 ILE A CA 1
ATOM 690 C C . ILE A 1 93 ? -7.59 -3.477 5.648 1 98.81 93 ILE A C 1
ATOM 692 O O . ILE A 1 93 ? -8.094 -2.678 4.859 1 98.81 93 ILE A O 1
ATOM 696 N N . LEU A 1 94 ? -7.285 -3.127 6.871 1 98.94 94 LEU A N 1
ATOM 697 C CA . LEU A 1 94 ? -7.195 -1.751 7.348 1 98.94 94 LEU A CA 1
ATOM 698 C C . LEU A 1 94 ? -5.742 -1.306 7.457 1 98.94 94 LEU A C 1
ATOM 700 O O . LEU A 1 94 ? -4.969 -1.872 8.234 1 98.94 94 LEU A O 1
ATOM 704 N N . TRP A 1 95 ? -5.371 -0.375 6.621 1 98.94 95 TRP A N 1
ATOM 705 C CA . TRP A 1 95 ? -4.094 0.311 6.781 1 98.94 95 TRP A CA 1
ATOM 706 C C . TRP A 1 95 ? -4.254 1.564 7.633 1 98.94 95 TRP A C 1
ATOM 708 O O . TRP A 1 95 ? -5.078 2.43 7.328 1 98.94 95 TRP A O 1
ATOM 718 N N . THR A 1 96 ? -3.529 1.718 8.664 1 98.94 96 THR A N 1
ATOM 719 C CA . THR A 1 96 ? -3.465 2.928 9.477 1 98.94 96 THR A CA 1
ATOM 720 C C . THR A 1 96 ? -2.287 3.801 9.055 1 98.94 96 THR A C 1
ATOM 722 O O . THR A 1 96 ? -1.152 3.324 8.977 1 98.94 96 THR A O 1
ATOM 725 N N . LEU A 1 97 ? -2.6 5.004 8.734 1 98.69 97 LEU A N 1
ATOM 726 C CA . LEU A 1 97 ? -1.583 5.961 8.305 1 98.69 97 LEU A CA 1
ATOM 727 C C . LEU A 1 97 ? -1.491 7.129 9.281 1 98.69 97 LEU A C 1
ATOM 729 O O . LEU A 1 97 ? -2.473 7.461 9.953 1 98.69 97 LEU A O 1
ATOM 733 N N . GLN A 1 98 ? -0.314 7.766 9.273 1 98 98 GLN A N 1
ATOM 734 C CA . GLN A 1 98 ? -0.135 8.914 10.156 1 98 98 GLN A CA 1
ATOM 735 C C . GLN A 1 98 ? 0.579 10.055 9.438 1 98 98 GLN A C 1
ATOM 737 O O . GLN A 1 98 ? 1.324 9.82 8.477 1 98 98 GLN A O 1
ATOM 742 N N . ARG A 1 99 ? 0.251 11.219 9.797 1 96.5 99 ARG A N 1
ATOM 743 C CA . ARG A 1 99 ? 0.956 12.414 9.359 1 96.5 99 ARG A CA 1
ATOM 744 C C . ARG A 1 99 ? 1.359 13.281 10.547 1 96.5 99 ARG A C 1
ATOM 746 O O . ARG A 1 99 ? 0.637 13.352 11.539 1 96.5 99 ARG A O 1
ATOM 753 N N . GLU A 1 100 ? 2.516 13.898 10.406 1 93.06 100 GLU A N 1
ATOM 754 C CA . GLU A 1 100 ? 2.959 14.82 11.453 1 93.06 100 GLU A CA 1
ATOM 755 C C . GLU A 1 100 ? 2.16 16.125 11.422 1 93.06 100 GLU A C 1
ATOM 757 O O . GLU A 1 100 ? 1.795 16.594 10.344 1 93.06 100 GLU A O 1
ATOM 762 N N . LEU A 1 101 ? 1.933 16.719 12.594 1 88.69 101 LEU A N 1
ATOM 763 C CA . LEU A 1 101 ? 1.238 18 12.695 1 88.69 101 LEU A CA 1
ATOM 764 C C . LEU A 1 101 ? 2.229 19.141 12.883 1 88.69 101 LEU A C 1
ATOM 766 O O . LEU A 1 101 ? 3.287 18.969 13.484 1 88.69 101 LEU A O 1
ATOM 770 N N . MET B 1 1 ? 44.531 37.688 28.984 1 29.33 1 MET B N 1
ATOM 771 C CA . MET B 1 1 ? 44 38 27.672 1 29.33 1 MET B CA 1
ATOM 772 C C . MET B 1 1 ? 43.188 36.812 27.109 1 29.33 1 MET B C 1
ATOM 774 O O . MET B 1 1 ? 43.781 35.781 26.781 1 29.33 1 MET B O 1
ATOM 778 N N . SER B 1 2 ? 41.969 36.562 27.766 1 32.44 2 SER B N 1
ATOM 779 C CA . SER B 1 2 ? 40.969 35.5 27.781 1 32.44 2 SER B CA 1
ATOM 780 C C . SER B 1 2 ? 40.375 35.312 26.391 1 32.44 2 SER B C 1
ATOM 782 O O . SER B 1 2 ? 39.812 36.25 25.812 1 32.44 2 SER B O 1
ATOM 784 N N . GLN B 1 3 ? 41 34.375 25.578 1 32.59 3 GLN B N 1
ATOM 785 C CA . GLN B 1 3 ? 40.594 33.906 24.25 1 32.59 3 GLN B CA 1
ATOM 786 C C . GLN B 1 3 ? 39.156 33.406 24.266 1 32.59 3 GLN B C 1
ATOM 788 O O . GLN B 1 3 ? 38.781 32.562 25.062 1 32.59 3 GLN B O 1
ATOM 793 N N . SER B 1 4 ? 38.188 34.344 23.953 1 33.41 4 SER B N 1
ATOM 794 C CA . SER B 1 4 ? 36.781 34.125 23.703 1 33.41 4 SER B CA 1
ATOM 795 C C . SER B 1 4 ? 36.562 33.062 22.656 1 33.41 4 SER B C 1
ATOM 797 O O . SER B 1 4 ? 36.969 33.188 21.5 1 33.41 4 SER B O 1
ATOM 799 N N . VAL B 1 5 ? 36.812 31.766 23 1 28.53 5 VAL B N 1
ATOM 800 C CA . VAL B 1 5 ? 36.469 30.672 22.094 1 28.53 5 VAL B CA 1
ATOM 801 C C . VAL B 1 5 ? 35 30.797 21.656 1 28.53 5 VAL B C 1
ATOM 803 O O . VAL B 1 5 ? 34.094 30.75 22.5 1 28.53 5 VAL B O 1
ATOM 806 N N . ASN B 1 6 ? 34.656 31.703 20.766 1 29.33 6 ASN B N 1
ATOM 807 C CA . ASN B 1 6 ? 33.438 31.812 20 1 29.33 6 ASN B CA 1
ATOM 808 C C . ASN B 1 6 ? 33.062 30.469 19.359 1 29.33 6 ASN B C 1
ATOM 810 O O . ASN B 1 6 ? 33.594 30.094 18.312 1 29.33 6 ASN B O 1
ATOM 814 N N . THR B 1 7 ? 33.188 29.375 20.047 1 29.98 7 THR B N 1
ATOM 815 C CA . THR B 1 7 ? 32.719 28.172 19.391 1 29.98 7 THR B CA 1
ATOM 816 C C . THR B 1 7 ? 31.312 28.359 18.859 1 29.98 7 THR B C 1
ATOM 818 O O . THR B 1 7 ? 30.422 28.781 19.594 1 29.98 7 THR B O 1
ATOM 821 N N . SER B 1 8 ? 31.203 28.719 17.531 1 30.64 8 SER B N 1
ATOM 822 C CA . SER B 1 8 ? 30.078 28.719 16.609 1 30.64 8 SER B CA 1
ATOM 823 C C . SER B 1 8 ? 29.172 27.5 16.812 1 30.64 8 SER B C 1
ATOM 825 O O . SER B 1 8 ? 29.625 26.375 16.641 1 30.64 8 SER B O 1
ATOM 827 N N . VAL B 1 9 ? 28.438 27.328 17.922 1 30.7 9 VAL B N 1
ATOM 828 C CA . VAL B 1 9 ? 27.266 26.469 17.953 1 30.7 9 VAL B CA 1
ATOM 829 C C . VAL B 1 9 ? 26.469 26.609 16.672 1 30.7 9 VAL B C 1
ATOM 831 O O . VAL B 1 9 ? 25.828 27.656 16.453 1 30.7 9 VAL B O 1
ATOM 834 N N . GLY B 1 10 ? 27.109 26.531 15.477 1 29.39 10 GLY B N 1
ATOM 835 C CA . GLY B 1 10 ? 26.375 26.5 14.219 1 29.39 10 GLY B CA 1
ATOM 836 C C . GLY B 1 10 ? 24.984 25.906 14.359 1 29.39 10 GLY B C 1
ATOM 837 O O . GLY B 1 10 ? 24.703 25.203 15.328 1 29.39 10 GLY B O 1
ATOM 838 N N . LYS B 1 11 ? 23.984 26.375 13.492 1 31.22 11 LYS B N 1
ATOM 839 C CA . LYS B 1 11 ? 22.625 26.156 13.023 1 31.22 11 LYS B CA 1
ATOM 840 C C . LYS B 1 11 ? 22.375 24.688 12.719 1 31.22 11 LYS B C 1
ATOM 842 O O . LYS B 1 11 ? 22.703 24.203 11.633 1 31.22 11 LYS B O 1
ATOM 847 N N . LEU B 1 12 ? 22.719 23.75 13.43 1 33.34 12 LEU B N 1
ATOM 848 C CA . LEU B 1 12 ? 22.109 22.453 13.203 1 33.34 12 LEU B CA 1
ATOM 849 C C . LEU B 1 12 ? 20.594 22.547 13.125 1 33.34 12 LEU B C 1
ATOM 851 O O . LEU B 1 12 ? 19.906 22.547 14.148 1 33.34 12 LEU B O 1
ATOM 855 N N . ALA B 1 13 ? 20.078 23.766 12.852 1 33.16 13 ALA B N 1
ATOM 856 C CA . ALA B 1 13 ? 18.672 23.734 12.469 1 33.16 13 ALA B CA 1
ATOM 857 C C . ALA B 1 13 ? 18.344 22.5 11.656 1 33.16 13 ALA B C 1
ATOM 859 O O . ALA B 1 13 ? 18.906 22.281 10.578 1 33.16 13 ALA B O 1
ATOM 860 N N . ASN B 1 14 ? 18.188 21.391 12.273 1 33.28 14 ASN B N 1
ATOM 861 C CA . ASN B 1 14 ? 17.547 20.188 11.75 1 33.28 14 ASN B CA 1
ATOM 862 C C . ASN B 1 14 ? 16.453 20.547 10.734 1 33.28 14 ASN B C 1
ATOM 864 O O . ASN B 1 14 ? 15.453 21.172 11.086 1 33.28 14 ASN B O 1
ATOM 868 N N . GLU B 1 15 ? 16.812 21.031 9.594 1 38.16 15 GLU B N 1
ATOM 869 C CA . GLU B 1 15 ? 15.93 20.922 8.438 1 38.16 15 GLU B CA 1
ATOM 870 C C . GLU B 1 15 ? 15.039 19.688 8.539 1 38.16 15 GLU B C 1
ATOM 872 O O . GLU B 1 15 ? 15.469 18.578 8.211 1 38.16 15 GLU B O 1
ATOM 877 N N . VAL B 1 16 ? 14.68 19.219 9.578 1 39.19 16 VAL B N 1
ATOM 878 C CA . VAL B 1 16 ? 13.695 18.172 9.805 1 39.19 16 VAL B CA 1
ATOM 879 C C . VAL B 1 16 ? 12.625 18.219 8.719 1 39.19 16 VAL B C 1
ATOM 881 O O . VAL B 1 16 ? 11.656 17.453 8.766 1 39.19 16 VAL B O 1
ATOM 884 N N . ASN B 1 17 ? 12.406 19.422 8.148 1 43.16 17 ASN B N 1
ATOM 885 C CA . ASN B 1 17 ? 11.242 19.375 7.266 1 43.16 17 ASN B CA 1
ATOM 886 C C . ASN B 1 17 ? 11.359 18.234 6.254 1 43.16 17 ASN B C 1
ATOM 888 O O . ASN B 1 17 ? 11.469 18.469 5.051 1 43.16 17 ASN B O 1
ATOM 892 N N . ASP B 1 18 ? 12.43 17.531 6.238 1 49.06 18 ASP B N 1
ATOM 893 C CA . ASP B 1 18 ? 12.547 16.609 5.102 1 49.06 18 ASP B CA 1
ATOM 894 C C . ASP B 1 18 ? 11.227 15.898 4.828 1 49.06 18 ASP B C 1
ATOM 896 O O . ASP B 1 18 ? 10.789 15.055 5.613 1 49.06 18 ASP B O 1
ATOM 900 N N . ASP B 1 19 ? 10.219 16.625 4.516 1 57.34 19 ASP B N 1
ATOM 901 C CA . ASP B 1 19 ? 8.945 16.094 4.031 1 57.34 19 ASP B CA 1
ATOM 902 C C . ASP B 1 19 ? 9.148 14.766 3.309 1 57.34 19 ASP B C 1
ATOM 904 O O . ASP B 1 19 ? 9.43 14.742 2.107 1 57.34 19 ASP B O 1
ATOM 908 N N . GLU B 1 20 ? 9.68 13.781 3.955 1 74.44 20 GLU B N 1
ATOM 909 C CA . GLU B 1 20 ? 9.891 12.469 3.35 1 74.44 20 GLU B CA 1
ATOM 910 C C . GLU B 1 20 ? 8.594 11.898 2.795 1 74.44 20 GLU B C 1
ATOM 912 O O . GLU B 1 20 ? 7.598 11.789 3.52 1 74.44 20 GLU B O 1
ATOM 917 N N . ASN B 1 21 ? 8.57 11.953 1.423 1 89.81 21 ASN B N 1
ATOM 918 C CA . ASN B 1 21 ? 7.473 11.289 0.726 1 89.81 21 ASN B CA 1
ATOM 919 C C . ASN B 1 21 ? 7.812 9.844 0.375 1 89.81 21 ASN B C 1
ATOM 921 O O . ASN B 1 21 ? 8.953 9.539 0.025 1 89.81 21 ASN B O 1
ATOM 925 N N . TYR B 1 22 ? 6.934 9.039 0.626 1 97.31 22 TYR B N 1
ATOM 926 C CA . TYR B 1 22 ? 7.117 7.613 0.369 1 97.31 22 TYR B CA 1
ATOM 927 C C . TYR B 1 22 ? 6.164 7.129 -0.716 1 97.31 22 TYR B C 1
ATOM 929 O O . TYR B 1 22 ? 5.148 7.77 -0.99 1 97.31 22 TYR B O 1
ATOM 937 N N . TYR B 1 23 ? 6.562 6.055 -1.352 1 98.62 23 TYR B N 1
ATOM 938 C CA . TYR B 1 23 ? 5.73 5.285 -2.27 1 98.62 23 TYR B CA 1
ATOM 939 C C . TYR B 1 23 ? 5.551 3.855 -1.771 1 98.62 23 TYR B C 1
ATOM 941 O O . TYR B 1 23 ? 6.5 3.236 -1.282 1 98.62 23 TYR B O 1
ATOM 949 N N . TYR B 1 24 ? 4.371 3.326 -1.91 1 98.88 24 TYR B N 1
ATOM 950 C CA . TYR B 1 24 ? 4.059 2.035 -1.308 1 98.88 24 TYR B CA 1
ATOM 951 C C . TYR B 1 24 ? 3.684 1.012 -2.373 1 98.88 24 TYR B C 1
ATOM 953 O O . TYR B 1 24 ? 2.998 1.341 -3.346 1 98.88 24 TYR B O 1
ATOM 961 N N . VAL B 1 25 ? 4.07 -0.218 -2.117 1 98.94 25 VAL B N 1
ATOM 962 C CA . VAL B 1 25 ? 3.633 -1.396 -2.857 1 98.94 25 VAL B CA 1
ATOM 963 C C . VAL B 1 25 ? 3.207 -2.492 -1.883 1 98.94 25 VAL B C 1
ATOM 965 O O . VAL B 1 25 ? 3.482 -2.404 -0.684 1 98.94 25 VAL B O 1
ATOM 968 N N . GLY B 1 26 ? 2.508 -3.488 -2.334 1 98.94 26 GLY B N 1
ATOM 969 C CA . GLY B 1 26 ? 2.092 -4.633 -1.542 1 98.94 26 GLY B CA 1
ATOM 970 C C . GLY B 1 26 ? 2.438 -5.965 -2.186 1 98.94 26 GLY B C 1
ATOM 971 O O . GLY B 1 26 ? 2.271 -6.137 -3.395 1 98.94 26 GLY B O 1
ATOM 972 N N . VAL B 1 27 ? 2.918 -6.84 -1.47 1 98.94 27 VAL B N 1
ATOM 973 C CA . VAL B 1 27 ? 3.139 -8.219 -1.904 1 98.94 27 VAL B CA 1
ATOM 974 C C . VAL B 1 27 ? 2.186 -9.148 -1.164 1 98.94 27 VAL B C 1
ATOM 976 O O . VAL B 1 27 ? 2.186 -9.203 0.068 1 98.94 27 VAL B O 1
ATOM 979 N N . LYS B 1 28 ? 1.39 -9.883 -1.891 1 98.88 28 LYS B N 1
ATOM 980 C CA . LYS B 1 28 ? 0.434 -10.797 -1.271 1 98.88 28 LYS B CA 1
ATOM 981 C C . LYS B 1 28 ? 0.674 -12.234 -1.722 1 98.88 28 LYS B C 1
ATOM 983 O O . LYS B 1 28 ? 0.683 -12.523 -2.922 1 98.88 28 LYS B O 1
ATOM 988 N N . ALA B 1 29 ? 0.895 -13.078 -0.73 1 98.81 29 ALA B N 1
ATOM 989 C CA . ALA B 1 29 ? 1.113 -14.492 -1.008 1 98.81 29 ALA B CA 1
ATOM 990 C C . ALA B 1 29 ? 1.12 -15.312 0.282 1 98.81 29 ALA B C 1
ATOM 992 O O . ALA B 1 29 ? 1.195 -14.75 1.378 1 98.81 29 ALA B O 1
ATOM 993 N N . SER B 1 30 ? 0.987 -16.625 0.095 1 98.56 30 SER B N 1
ATOM 994 C CA . SER B 1 30 ? 1.421 -17.547 1.139 1 98.56 30 SER B CA 1
ATOM 995 C C . SER B 1 30 ? 2.939 -17.688 1.165 1 98.56 30 SER B C 1
ATOM 997 O O . SER B 1 30 ? 3.582 -17.75 0.114 1 98.56 30 SER B O 1
ATOM 999 N N . PRO B 1 31 ? 3.5 -17.781 2.441 1 98.44 31 PRO B N 1
ATOM 1000 C CA . PRO B 1 31 ? 4.945 -18.016 2.512 1 98.44 31 PRO B CA 1
ATOM 1001 C C . PRO B 1 31 ? 5.363 -19.312 1.826 1 98.44 31 PRO B C 1
ATOM 1003 O O . PRO B 1 31 ? 6.543 -19.5 1.508 1 98.44 31 PRO B O 1
ATOM 1006 N N . PHE B 1 32 ? 4.402 -20.234 1.555 1 98.62 32 PHE B N 1
ATOM 1007 C CA . PHE B 1 32 ? 4.688 -21.531 0.96 1 98.62 32 PHE B CA 1
ATOM 1008 C C . PHE B 1 32 ? 4.484 -21.484 -0.55 1 98.62 32 PHE B C 1
ATOM 1010 O O . PHE B 1 32 ? 4.754 -22.469 -1.243 1 98.62 32 PHE B O 1
ATOM 1017 N N . ALA B 1 33 ? 4.059 -20.438 -1.036 1 98.62 33 ALA B N 1
ATOM 1018 C CA . ALA B 1 33 ? 3.715 -20.344 -2.453 1 98.62 33 ALA B CA 1
ATOM 1019 C C . ALA B 1 33 ? 4.961 -20.109 -3.305 1 98.62 33 ALA B C 1
ATOM 1021 O O . ALA B 1 33 ? 6.027 -19.781 -2.781 1 98.62 33 ALA B O 1
ATOM 1022 N N . ASN B 1 34 ? 4.711 -20.344 -4.602 1 98.69 34 ASN B N 1
ATOM 1023 C CA . ASN B 1 34 ? 5.762 -20.078 -5.578 1 98.69 34 ASN B CA 1
ATOM 1024 C C . ASN B 1 34 ? 5.355 -18.984 -6.555 1 98.69 34 ASN B C 1
ATOM 1026 O O . ASN B 1 34 ? 5.895 -18.891 -7.66 1 98.69 34 ASN B O 1
ATOM 1030 N N . ASP B 1 35 ? 4.387 -18.266 -6.23 1 98.56 35 ASP B N 1
ATOM 1031 C CA . ASP B 1 35 ? 3.963 -17.062 -6.941 1 98.56 35 ASP B CA 1
ATOM 1032 C C . ASP B 1 35 ? 3.295 -16.062 -5.992 1 98.56 35 ASP B C 1
ATOM 1034 O O . ASP B 1 35 ? 2.902 -16.422 -4.883 1 98.56 35 ASP B O 1
ATOM 1038 N N . CYS B 1 36 ? 3.285 -14.812 -6.434 1 98.62 36 CYS B N 1
ATOM 1039 C CA . CYS B 1 36 ? 2.746 -13.719 -5.637 1 98.62 36 CYS B CA 1
ATOM 1040 C C . CYS B 1 36 ? 2.029 -12.703 -6.523 1 98.62 36 CYS B C 1
ATOM 1042 O O . CYS B 1 36 ? 2.305 -12.617 -7.719 1 98.62 36 CYS B O 1
ATOM 1044 N N . VAL B 1 37 ? 1.141 -12.031 -5.879 1 98.81 37 VAL B N 1
ATOM 1045 C CA . VAL B 1 37 ? 0.618 -10.812 -6.488 1 98.81 37 VAL B CA 1
ATOM 1046 C C . VAL B 1 37 ? 1.296 -9.594 -5.867 1 98.81 37 VAL B C 1
ATOM 1048 O O . VAL B 1 37 ? 1.384 -9.477 -4.641 1 98.81 37 VAL B O 1
ATOM 1051 N N . VAL B 1 38 ? 1.779 -8.672 -6.719 1 98.94 38 VAL B N 1
ATOM 1052 C CA . VAL B 1 38 ? 2.383 -7.43 -6.25 1 98.94 38 VAL B CA 1
ATOM 1053 C C . VAL B 1 38 ? 1.561 -6.242 -6.742 1 98.94 38 VAL B C 1
ATOM 1055 O O . VAL B 1 38 ? 1.257 -6.137 -7.93 1 98.94 38 VAL B O 1
ATOM 1058 N N . PHE B 1 39 ? 1.243 -5.379 -5.832 1 98.88 39 PHE B N 1
ATOM 1059 C CA . PHE B 1 39 ? 0.424 -4.211 -6.125 1 98.88 39 PHE B CA 1
ATOM 1060 C C . PHE B 1 39 ? 1.279 -2.951 -6.184 1 98.88 39 PHE B C 1
ATOM 1062 O O . PHE B 1 39 ? 2.217 -2.795 -5.398 1 98.88 39 PHE B O 1
ATOM 1069 N N . GLY B 1 40 ? 0.989 -2.051 -7.105 1 98.75 40 GLY B N 1
ATOM 1070 C CA . GLY B 1 40 ? 1.559 -0.713 -7.062 1 98.75 40 GLY B CA 1
ATOM 1071 C C . GLY B 1 40 ? 2.824 -0.576 -7.887 1 98.75 40 GLY B C 1
ATOM 1072 O O . GLY B 1 40 ? 3.426 0.498 -7.938 1 98.75 40 GLY B O 1
ATOM 1073 N N . LEU B 1 41 ? 3.199 -1.584 -8.578 1 98.75 41 LEU B N 1
ATOM 1074 C CA . LEU B 1 41 ? 4.441 -1.504 -9.336 1 98.75 41 LEU B CA 1
ATOM 1075 C C . LEU B 1 41 ? 4.285 -0.58 -10.539 1 98.75 41 LEU B C 1
ATOM 1077 O O . LEU B 1 41 ? 3.24 -0.572 -11.188 1 98.75 41 LEU B O 1
ATOM 1081 N N . ASN B 1 42 ? 5.324 0.091 -10.812 1 98.19 42 ASN B N 1
ATOM 1082 C CA . ASN B 1 42 ? 5.352 0.786 -12.094 1 98.19 42 ASN B CA 1
ATOM 1083 C C . ASN B 1 42 ? 5.902 -0.104 -13.203 1 98.19 42 ASN B C 1
ATOM 1085 O O . ASN B 1 42 ? 6.332 -1.231 -12.945 1 98.19 42 ASN B O 1
ATOM 1089 N N . SER B 1 43 ? 5.902 0.368 -14.453 1 98.25 43 SER B N 1
ATOM 1090 C CA . SER B 1 43 ? 6.258 -0.437 -15.617 1 98.25 43 SER B CA 1
ATOM 1091 C C . SER B 1 43 ? 7.719 -0.868 -15.562 1 98.25 43 SER B C 1
ATOM 1093 O O . SER B 1 43 ? 8.055 -1.987 -15.961 1 98.25 43 SER B O 1
ATOM 1095 N N . ASP B 1 44 ? 8.617 -0.045 -15.141 1 98.25 44 ASP B N 1
ATOM 1096 C CA . ASP B 1 44 ? 10.031 -0.382 -15.047 1 98.25 44 ASP B CA 1
ATOM 1097 C C . ASP B 1 44 ? 10.266 -1.493 -14.031 1 98.25 44 ASP B C 1
ATOM 1099 O O . ASP B 1 44 ? 11.078 -2.393 -14.258 1 98.25 44 ASP B O 1
ATOM 1103 N N . GLU B 1 45 ? 9.594 -1.323 -12.977 1 98.69 45 GLU B N 1
ATOM 1104 C CA . GLU B 1 45 ? 9.727 -2.322 -11.922 1 98.69 45 GLU B CA 1
ATOM 1105 C C . GLU B 1 45 ? 9.188 -3.676 -12.375 1 98.69 45 GLU B C 1
ATOM 1107 O O . GLU B 1 45 ? 9.781 -4.715 -12.078 1 98.69 45 GLU 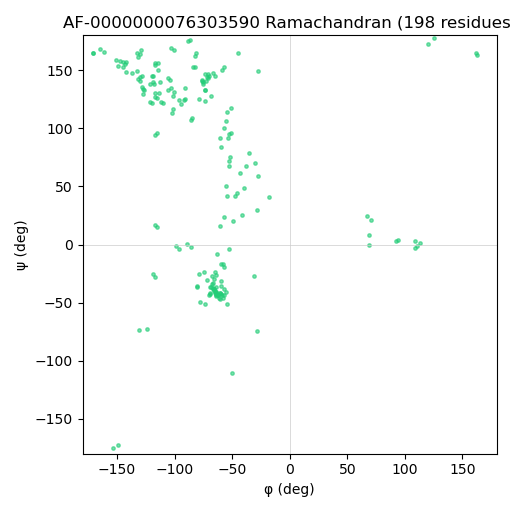B O 1
ATOM 1112 N N . ILE B 1 46 ? 8.086 -3.699 -13.047 1 98.75 46 ILE B N 1
ATOM 1113 C CA . ILE B 1 46 ? 7.52 -4.926 -13.602 1 98.75 46 ILE B CA 1
ATOM 1114 C C . ILE B 1 46 ? 8.531 -5.59 -14.531 1 98.75 46 ILE B C 1
ATOM 1116 O O . ILE B 1 46 ? 8.75 -6.801 -14.461 1 98.75 46 ILE B O 1
ATOM 1120 N N . LEU B 1 47 ? 9.133 -4.793 -15.32 1 98.38 47 LEU B N 1
ATOM 1121 C CA . LEU B 1 47 ? 10.109 -5.309 -16.266 1 98.38 47 LEU B CA 1
ATOM 1122 C C . LEU B 1 47 ? 11.305 -5.914 -15.539 1 98.38 47 LEU B C 1
ATOM 1124 O O . LEU B 1 47 ? 11.758 -7.008 -15.891 1 98.38 47 LEU B O 1
ATOM 1128 N N . ALA B 1 48 ? 11.797 -5.254 -14.547 1 98.44 48 ALA B N 1
ATOM 1129 C CA . ALA B 1 48 ? 12.945 -5.73 -13.781 1 98.44 48 ALA B CA 1
ATOM 1130 C C . ALA B 1 48 ? 12.641 -7.07 -13.117 1 98.44 48 ALA B C 1
ATOM 1132 O O . ALA B 1 48 ? 13.461 -7.996 -13.172 1 98.44 48 ALA B O 1
ATOM 1133 N N . LEU B 1 49 ? 11.484 -7.121 -12.492 1 98.75 49 LEU B N 1
ATOM 1134 C CA . LEU B 1 49 ? 11.109 -8.359 -11.82 1 98.75 49 LEU B CA 1
ATOM 1135 C C . LEU B 1 49 ? 10.883 -9.484 -12.828 1 98.75 49 LEU B C 1
ATOM 1137 O O . LEU B 1 49 ? 11.234 -10.633 -12.562 1 98.75 49 LEU B O 1
ATOM 1141 N N . SER B 1 50 ? 10.312 -9.141 -13.945 1 98.56 50 SER B N 1
ATOM 1142 C CA . SER B 1 50 ? 10.023 -10.156 -14.953 1 98.56 50 SER B CA 1
ATOM 1143 C C . SER B 1 50 ? 11.312 -10.734 -15.539 1 98.56 50 SER B C 1
ATOM 1145 O O . SER B 1 50 ? 11.352 -11.898 -15.938 1 98.56 50 SER B O 1
ATOM 1147 N N . LYS B 1 51 ? 12.289 -9.898 -15.609 1 98.25 51 LYS B N 1
ATOM 1148 C CA . LYS B 1 51 ? 13.594 -10.375 -16.062 1 98.25 51 LYS B CA 1
ATOM 1149 C C . LYS B 1 51 ? 14.211 -11.344 -15.07 1 98.25 51 LYS B C 1
ATOM 1151 O O . LYS B 1 51 ? 14.82 -12.344 -15.453 1 98.25 51 LYS B O 1
ATOM 1156 N N . ARG B 1 52 ? 14.039 -11.07 -13.852 1 98.44 52 ARG B N 1
ATOM 1157 C CA . ARG B 1 52 ? 14.641 -11.859 -12.781 1 98.44 52 ARG B CA 1
ATOM 1158 C C . ARG B 1 52 ? 13.836 -13.117 -12.516 1 98.44 52 ARG B C 1
ATOM 1160 O O . ARG B 1 52 ? 14.383 -14.148 -12.117 1 98.44 52 ARG B O 1
ATOM 1167 N N . PHE B 1 53 ? 12.516 -12.977 -12.625 1 98.62 53 PHE B N 1
ATOM 1168 C CA . PHE B 1 53 ? 11.586 -14.07 -12.391 1 98.62 53 PHE B CA 1
ATOM 1169 C C . PHE B 1 53 ? 10.844 -14.43 -13.672 1 98.62 53 PHE B C 1
ATOM 1171 O O . PHE B 1 53 ? 9.781 -13.875 -13.961 1 98.62 53 PHE B O 1
ATOM 1178 N N . PRO B 1 54 ? 11.281 -15.422 -14.422 1 98 54 PRO B N 1
ATOM 1179 C CA . PRO B 1 54 ? 10.688 -15.781 -15.711 1 98 54 PRO B CA 1
ATOM 1180 C C . PRO B 1 54 ? 9.203 -16.141 -15.594 1 98 54 PRO B C 1
ATOM 1182 O O . PRO B 1 54 ? 8.773 -16.656 -14.555 1 98 54 PRO B O 1
ATOM 1185 N N . ASN B 1 55 ? 8.453 -15.891 -16.641 1 98.06 55 ASN B N 1
ATOM 1186 C CA . ASN B 1 55 ? 7.031 -16.203 -16.75 1 98.06 55 ASN B CA 1
ATOM 1187 C C . ASN B 1 55 ? 6.191 -15.305 -15.852 1 98.06 55 ASN B C 1
ATOM 1189 O O . ASN B 1 55 ? 5.07 -15.656 -15.484 1 98.06 55 ASN B O 1
ATOM 1193 N N . SER B 1 56 ? 6.738 -14.188 -15.484 1 98.62 56 SER B N 1
ATOM 1194 C CA . SER B 1 56 ? 6.062 -13.188 -14.664 1 98.62 56 SER B CA 1
ATOM 1195 C C . SER B 1 56 ? 5.527 -12.039 -15.508 1 98.62 56 SER B C 1
ATOM 1197 O O . SER B 1 56 ? 5.82 -11.961 -16.703 1 98.62 56 SER B O 1
ATOM 1199 N N . GLY B 1 57 ? 4.688 -11.25 -14.844 1 98.5 57 GLY B N 1
ATOM 1200 C CA . GLY B 1 57 ? 4.32 -10 -15.492 1 98.5 57 GLY B CA 1
ATOM 1201 C C . GLY B 1 57 ? 2.875 -9.969 -15.953 1 98.5 57 GLY B C 1
ATOM 1202 O O . GLY B 1 57 ? 2.412 -8.969 -16.5 1 98.5 57 GLY B O 1
ATOM 1203 N N . SER B 1 58 ? 2.125 -11.039 -15.75 1 98.44 58 SER B N 1
ATOM 1204 C CA . SER B 1 58 ? 0.725 -11.039 -16.156 1 98.44 58 SER B CA 1
ATOM 1205 C C . SER B 1 58 ? -0.116 -10.133 -15.266 1 98.44 58 SER B C 1
ATOM 1207 O O . SER B 1 58 ? 0.101 -10.078 -14.055 1 98.44 58 SER B O 1
ATOM 1209 N N . ASP B 1 59 ? -1.082 -9.547 -15.852 1 98.12 59 ASP B N 1
ATOM 1210 C CA . ASP B 1 59 ? -1.963 -8.633 -15.125 1 98.12 59 ASP B CA 1
ATOM 1211 C C . ASP B 1 59 ? -2.934 -9.406 -14.234 1 98.12 59 ASP B C 1
ATOM 1213 O O . ASP B 1 59 ? -3.475 -10.438 -14.641 1 98.12 59 ASP B O 1
ATOM 1217 N N . VAL B 1 60 ? -3.098 -8.898 -13.109 1 98.19 60 VAL B N 1
ATOM 1218 C CA . VAL B 1 60 ? -4.191 -9.242 -12.203 1 98.19 60 VAL B 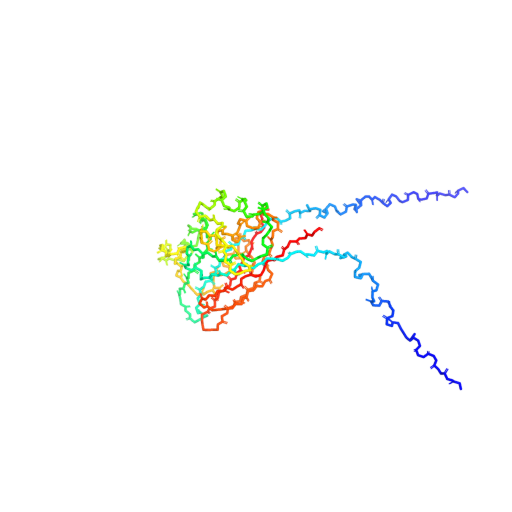CA 1
ATOM 1219 C C . VAL B 1 60 ? -4.867 -7.973 -11.703 1 98.19 60 VAL B C 1
ATOM 1221 O O . VAL B 1 60 ? -4.336 -6.871 -11.867 1 98.19 60 VAL B O 1
ATOM 1224 N N . VAL B 1 61 ? -6.027 -8.102 -11.156 1 98.06 61 VAL B N 1
ATOM 1225 C CA . VAL B 1 61 ? -6.723 -6.926 -10.648 1 98.06 61 VAL B CA 1
ATOM 1226 C C . VAL B 1 61 ? -5.797 -6.133 -9.727 1 98.06 61 VAL B C 1
ATOM 1228 O O . VAL B 1 61 ? -5.32 -6.656 -8.719 1 98.06 61 VAL B O 1
ATOM 1231 N N . ASN B 1 62 ? -5.469 -4.879 -10.086 1 98.44 62 ASN B N 1
ATOM 1232 C CA . ASN B 1 62 ? -4.715 -3.9 -9.312 1 98.44 62 ASN B CA 1
ATOM 1233 C C . ASN B 1 62 ? -3.25 -4.305 -9.164 1 98.44 62 ASN B C 1
ATOM 1235 O O . ASN B 1 62 ? -2.477 -3.621 -8.492 1 98.44 62 ASN B O 1
ATOM 1239 N N . GLY B 1 63 ? -2.914 -5.5 -9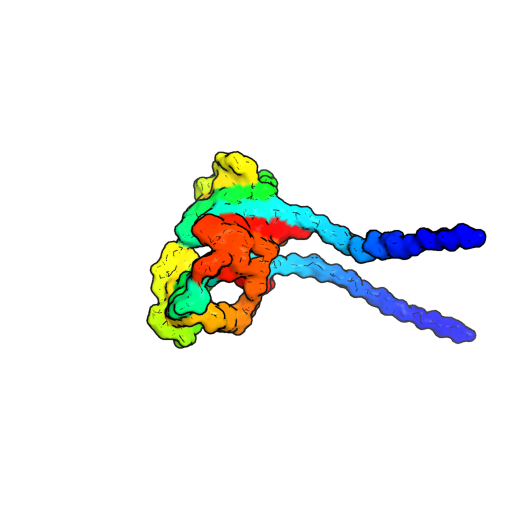.766 1 98.75 63 GLY B N 1
ATOM 1240 C CA . GLY B 1 63 ? -1.557 -5.953 -9.5 1 98.75 63 GLY B CA 1
ATOM 1241 C C . GLY B 1 63 ? -0.964 -6.754 -10.641 1 98.75 63 GLY B C 1
ATOM 1242 O O . GLY B 1 63 ? -1.505 -6.758 -11.75 1 98.75 63 GLY B O 1
ATOM 1243 N N . THR B 1 64 ? 0.2 -7.285 -10.305 1 98.88 64 THR B N 1
ATOM 1244 C CA . THR B 1 64 ? 0.991 -8.094 -11.234 1 98.88 64 THR B CA 1
ATOM 1245 C C . THR B 1 64 ? 1.364 -9.43 -10.602 1 98.88 64 THR B C 1
ATOM 1247 O O . THR B 1 64 ? 1.781 -9.477 -9.438 1 98.88 64 THR B O 1
ATOM 1250 N N . MET B 1 65 ? 1.164 -10.5 -11.398 1 98.94 65 MET B N 1
ATOM 1251 C CA . MET B 1 65 ? 1.618 -11.812 -10.945 1 98.94 65 MET B CA 1
ATOM 1252 C C . MET B 1 65 ? 3.121 -11.961 -11.148 1 98.94 65 MET B C 1
ATOM 1254 O O . MET B 1 65 ? 3.633 -11.734 -12.25 1 98.94 65 MET B O 1
ATOM 1258 N N . ILE B 1 66 ? 3.84 -12.273 -10.148 1 98.94 66 ILE B N 1
ATOM 1259 C CA . ILE B 1 66 ? 5.266 -12.57 -10.219 1 98.94 66 ILE B CA 1
ATOM 1260 C C . ILE B 1 66 ? 5.516 -14.016 -9.797 1 98.94 66 ILE B C 1
ATOM 1262 O O . ILE B 1 66 ? 5.066 -14.445 -8.734 1 98.94 66 ILE B O 1
ATOM 1266 N N . LYS B 1 67 ? 6.16 -14.695 -10.602 1 98.88 67 LYS B N 1
ATOM 1267 C CA . LYS B 1 67 ? 6.441 -16.109 -10.336 1 98.88 67 LYS B CA 1
ATOM 1268 C C . LYS B 1 67 ? 7.703 -16.266 -9.492 1 98.88 67 LYS B C 1
ATOM 1270 O O . LYS B 1 67 ? 8.805 -15.93 -9.938 1 98.88 67 LYS B O 1
ATOM 1275 N N . GLY B 1 68 ? 7.617 -16.594 -8.297 1 98.75 68 GLY B N 1
ATOM 1276 C CA . GLY B 1 68 ? 8.703 -16.812 -7.348 1 98.75 68 GLY B CA 1
ATOM 1277 C C . GLY B 1 68 ? 8.242 -16.797 -5.902 1 98.75 68 GLY B C 1
ATOM 1278 O O . GLY B 1 68 ? 7.125 -16.359 -5.602 1 98.75 68 GLY B O 1
ATOM 1279 N N . PRO B 1 69 ? 9.109 -17.328 -5.02 1 98.81 69 PRO B N 1
ATOM 1280 C CA . PRO B 1 69 ? 8.766 -17.297 -3.596 1 98.81 69 PRO B CA 1
ATOM 1281 C C . PRO B 1 69 ? 8.688 -15.883 -3.037 1 98.81 69 PRO B C 1
ATOM 1283 O O . PRO B 1 69 ? 9.453 -15.008 -3.453 1 98.81 69 PRO B O 1
ATOM 1286 N N . PRO B 1 70 ? 7.789 -15.656 -2.129 1 98.81 70 PRO B N 1
ATOM 1287 C CA . PRO B 1 70 ? 7.527 -14.297 -1.657 1 98.81 70 PRO B CA 1
ATOM 1288 C C . PRO B 1 70 ? 8.781 -13.594 -1.146 1 98.81 70 PRO B C 1
ATOM 1290 O O . PRO B 1 70 ? 9.031 -12.438 -1.493 1 98.81 70 PRO B O 1
ATOM 1293 N N . PHE B 1 71 ? 9.641 -14.227 -0.431 1 98.81 71 PHE B N 1
ATOM 1294 C CA . PHE B 1 71 ? 10.781 -13.531 0.17 1 98.81 71 PHE B CA 1
ATOM 1295 C C . PHE B 1 71 ? 11.867 -13.289 -0.864 1 98.81 71 PHE B C 1
ATOM 1297 O O . PHE B 1 71 ? 12.664 -12.352 -0.726 1 98.81 71 PHE B O 1
ATOM 1304 N N . SER B 1 72 ? 11.883 -14.133 -1.879 1 98.94 72 SER B N 1
ATOM 1305 C CA . SER B 1 72 ? 12.766 -13.789 -2.992 1 98.94 72 SER B CA 1
ATOM 1306 C C . SER B 1 72 ? 12.297 -12.516 -3.693 1 98.94 72 SER B C 1
ATOM 1308 O O . SER B 1 72 ? 13.109 -11.672 -4.062 1 98.94 72 SER B O 1
ATOM 1310 N N . ILE B 1 73 ? 11.039 -12.367 -3.863 1 98.94 73 ILE B N 1
ATOM 1311 C CA . ILE B 1 73 ? 10.453 -11.211 -4.531 1 98.94 73 ILE B CA 1
ATOM 1312 C C . ILE B 1 73 ? 10.602 -9.969 -3.646 1 98.94 73 ILE B C 1
ATOM 1314 O O . ILE B 1 73 ? 11 -8.906 -4.125 1 98.94 73 ILE B O 1
ATOM 1318 N N . ILE B 1 74 ? 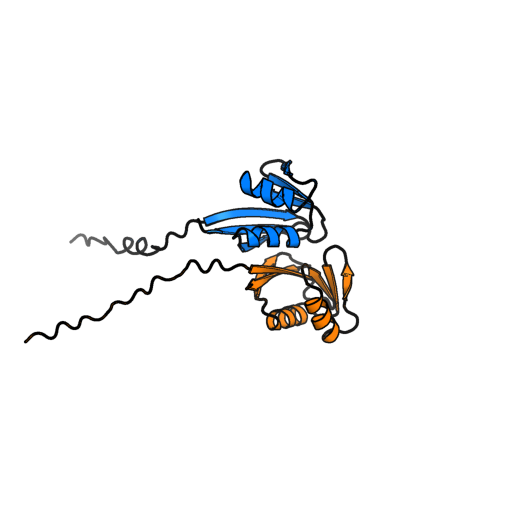10.352 -10.078 -2.385 1 98.94 74 ILE B N 1
ATOM 1319 C CA . ILE B 1 74 ? 10.5 -8.984 -1.436 1 98.94 74 ILE B CA 1
ATOM 1320 C C . ILE B 1 74 ? 11.953 -8.516 -1.418 1 98.94 74 ILE B C 1
ATOM 1322 O O . ILE B 1 74 ? 12.219 -7.312 -1.43 1 98.94 74 ILE B O 1
ATOM 1326 N N . ASN B 1 75 ? 12.852 -9.461 -1.455 1 98.94 75 ASN B N 1
ATOM 1327 C CA . ASN B 1 75 ? 14.266 -9.102 -1.459 1 98.94 75 ASN B CA 1
ATOM 1328 C C . ASN B 1 75 ? 14.672 -8.43 -2.77 1 98.94 75 ASN B C 1
ATOM 1330 O O . ASN B 1 75 ? 15.531 -7.547 -2.781 1 98.94 75 ASN B O 1
ATOM 1334 N N . ALA B 1 76 ? 14.094 -8.906 -3.842 1 98.88 76 ALA B N 1
ATOM 1335 C CA . ALA B 1 76 ? 14.328 -8.203 -5.105 1 98.88 76 ALA B CA 1
ATOM 1336 C C . ALA B 1 76 ? 13.828 -6.766 -5.035 1 98.88 76 ALA B C 1
ATOM 1338 O O . ALA B 1 76 ? 14.492 -5.848 -5.508 1 98.88 76 ALA B O 1
ATOM 1339 N N . LEU B 1 77 ? 12.688 -6.504 -4.465 1 98.88 77 LEU B N 1
ATOM 1340 C CA . LEU B 1 77 ? 12.148 -5.16 -4.273 1 98.88 77 LEU B CA 1
ATOM 1341 C C . LEU B 1 77 ? 13.039 -4.352 -3.338 1 98.88 77 LEU B C 1
ATOM 1343 O O . LEU B 1 77 ? 13.219 -3.145 -3.529 1 98.88 77 LEU B O 1
ATOM 1347 N N . ALA B 1 78 ? 13.594 -5.07 -2.318 1 98.88 78 ALA B N 1
ATOM 1348 C CA . ALA B 1 78 ? 14.539 -4.398 -1.424 1 98.88 78 ALA B CA 1
ATOM 1349 C C . ALA B 1 78 ? 15.734 -3.859 -2.197 1 98.88 78 ALA B C 1
ATOM 1351 O O . ALA B 1 78 ? 16.234 -2.766 -1.905 1 98.88 78 ALA B O 1
ATOM 1352 N N . GLU B 1 79 ? 16.094 -4.598 -3.158 1 98.62 79 GLU B N 1
ATOM 1353 C CA . GLU B 1 79 ? 17.188 -4.145 -4.004 1 98.62 79 GLU B CA 1
ATOM 1354 C C . GLU B 1 79 ? 16.797 -2.914 -4.816 1 98.62 79 GLU B C 1
ATOM 1356 O O . GLU B 1 79 ? 17.656 -2.15 -5.258 1 98.62 79 GLU B O 1
ATOM 1361 N N . LEU B 1 80 ? 15.539 -2.793 -5.066 1 98.12 80 LEU B N 1
ATOM 1362 C CA . LEU B 1 80 ? 15.039 -1.63 -5.793 1 98.12 80 LEU B CA 1
ATOM 1363 C C . LEU B 1 80 ? 14.781 -0.469 -4.84 1 98.12 80 LEU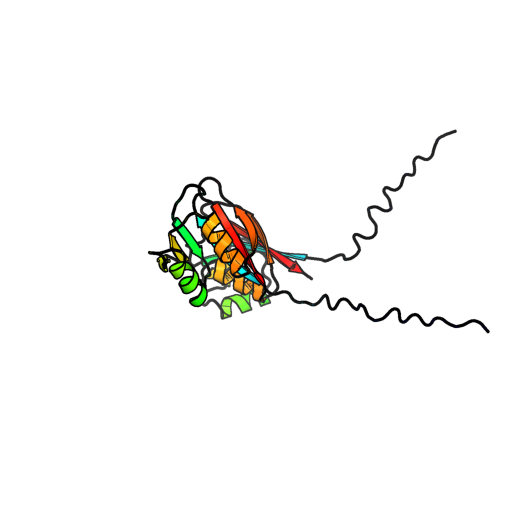 B C 1
ATOM 1365 O O . LEU B 1 80 ? 14.258 0.572 -5.25 1 98.12 80 LEU B O 1
ATOM 1369 N N . GLY B 1 81 ? 14.969 -0.618 -3.557 1 98.25 81 GLY B N 1
ATOM 1370 C CA . GLY B 1 81 ? 14.891 0.47 -2.596 1 98.25 81 GLY B CA 1
ATOM 1371 C C . GLY B 1 81 ? 13.719 0.344 -1.64 1 98.25 81 GLY B C 1
ATOM 1372 O O . GLY B 1 81 ? 13.516 1.207 -0.784 1 98.25 81 GLY B O 1
ATOM 1373 N N . TYR B 1 82 ? 12.992 -0.681 -1.793 1 98.69 82 TYR B N 1
ATOM 1374 C CA . TYR B 1 82 ? 11.836 -0.837 -0.923 1 98.69 82 TYR B CA 1
ATOM 1375 C C . TYR B 1 82 ? 12.234 -1.434 0.42 1 98.69 82 TYR B C 1
ATOM 1377 O O . TYR B 1 82 ? 13.172 -2.234 0.496 1 98.69 82 TYR B O 1
ATOM 1385 N N . ARG B 1 83 ? 11.438 -1.126 1.485 1 98.75 83 ARG B N 1
ATOM 1386 C CA . ARG B 1 83 ? 11.508 -1.725 2.814 1 98.75 83 ARG B CA 1
ATOM 1387 C C . ARG B 1 83 ? 10.133 -2.178 3.287 1 98.75 83 ARG B C 1
ATOM 1389 O O . ARG B 1 83 ? 9.133 -1.48 3.074 1 98.75 83 ARG B O 1
ATOM 1396 N N . VAL B 1 84 ? 10.172 -3.322 3.924 1 98.88 84 VAL B N 1
ATOM 1397 C CA . VAL B 1 84 ? 8.93 -3.777 4.535 1 98.88 84 VAL B CA 1
ATOM 1398 C C . VAL B 1 84 ? 8.625 -2.943 5.781 1 98.88 84 VAL B C 1
ATOM 1400 O O . VAL B 1 84 ? 9.484 -2.787 6.652 1 98.88 84 VAL B O 1
ATOM 1403 N N . ILE B 1 85 ? 7.371 -2.521 5.832 1 98.62 85 ILE B N 1
ATOM 1404 C CA . ILE B 1 85 ? 7.055 -1.688 6.988 1 98.62 85 ILE B CA 1
ATOM 1405 C C . ILE B 1 85 ? 6 -2.383 7.848 1 98.62 85 ILE B C 1
ATOM 1407 O O . ILE B 1 85 ? 5.914 -2.135 9.055 1 98.62 85 ILE B O 1
ATOM 1411 N N . CYS B 1 86 ? 5.148 -3.199 7.344 1 98.62 86 CYS B N 1
ATOM 1412 C CA . CYS B 1 86 ? 4.188 -3.98 8.117 1 98.62 86 CYS B CA 1
ATOM 1413 C C . CYS B 1 86 ? 3.658 -5.152 7.297 1 98.62 86 CYS B C 1
ATOM 1415 O O . CYS B 1 86 ? 3.91 -5.238 6.094 1 98.62 86 CYS B O 1
ATOM 1417 N N . SER B 1 87 ? 3.029 -6.078 7.949 1 98.75 87 SER B N 1
ATOM 1418 C CA . SER B 1 87 ? 2.375 -7.215 7.309 1 98.75 87 SER B CA 1
ATOM 1419 C C . SER B 1 87 ? 1.107 -7.613 8.055 1 98.75 87 SER B C 1
ATOM 1421 O O . SER B 1 87 ? 0.936 -7.27 9.227 1 98.75 87 SER B O 1
ATOM 1423 N N . THR B 1 88 ? 0.227 -8.258 7.363 1 98.69 88 THR B N 1
ATOM 1424 C CA . THR B 1 88 ? -1.007 -8.766 7.957 1 98.69 88 THR B CA 1
ATOM 1425 C C . THR B 1 88 ? -1.466 -10.039 7.246 1 98.69 88 THR B C 1
ATOM 1427 O O . THR B 1 88 ? -1.114 -10.266 6.09 1 98.69 88 THR B O 1
ATOM 1430 N N . GLY B 1 89 ? -2.195 -10.844 7.977 1 98 89 GLY B N 1
ATOM 1431 C CA . GLY B 1 89 ? -2.674 -12.109 7.445 1 98 89 GLY B CA 1
ATOM 1432 C C . GLY B 1 89 ? -2.176 -13.305 8.234 1 98 89 GLY B C 1
ATOM 1433 O O . GLY B 1 89 ? -1.368 -13.164 9.148 1 98 89 GLY B O 1
ATOM 1434 N N . GLU B 1 90 ? -2.717 -14.445 7.859 1 95.75 90 GLU B N 1
ATOM 1435 C CA . GLU B 1 90 ? -2.318 -15.703 8.492 1 95.75 90 GLU B CA 1
ATOM 1436 C C . GLU B 1 90 ? -1.824 -16.703 7.453 1 95.75 90 GLU B C 1
ATOM 1438 O O . GLU B 1 90 ? -0.62 -16.938 7.332 1 95.75 90 GLU B O 1
ATOM 1443 N N . ALA B 1 91 ? -2.752 -17.25 6.672 1 95.5 91 ALA B N 1
ATOM 1444 C CA . ALA B 1 91 ? -2.355 -18.188 5.625 1 95.5 91 ALA B CA 1
ATOM 1445 C C . ALA B 1 91 ? -1.785 -17.453 4.414 1 95.5 91 ALA B C 1
ATOM 1447 O O . ALA B 1 91 ? -0.767 -17.859 3.855 1 95.5 91 ALA B O 1
ATOM 1448 N N . GLU B 1 92 ? -2.479 -16.516 4.012 1 97.44 92 GLU B N 1
ATOM 1449 C CA . GLU B 1 92 ? -1.986 -15.547 3.033 1 97.44 92 GLU B CA 1
ATOM 1450 C C . GLU B 1 92 ? -1.663 -14.203 3.691 1 97.44 92 GLU B C 1
ATOM 1452 O O . GLU B 1 92 ? -2.422 -13.727 4.535 1 97.44 92 GLU B O 1
ATOM 1457 N N . ILE B 1 93 ? -0.532 -13.773 3.318 1 98.69 93 ILE B N 1
ATOM 1458 C CA . ILE B 1 93 ? -0.013 -12.594 3.996 1 98.69 93 ILE B CA 1
ATOM 1459 C C . ILE B 1 93 ? 0.157 -11.453 2.99 1 98.69 93 ILE B C 1
ATOM 1461 O O . ILE B 1 93 ? 0.596 -11.68 1.859 1 98.69 93 ILE B O 1
ATOM 1465 N N . LEU B 1 94 ? -0.223 -10.234 3.379 1 98.88 94 LEU B N 1
ATOM 1466 C CA . LEU B 1 94 ? 0.137 -9.016 2.662 1 98.88 94 LEU B CA 1
ATOM 1467 C C . LEU B 1 94 ? 1.282 -8.289 3.359 1 98.88 94 LEU B C 1
ATOM 1469 O O . LEU B 1 94 ? 1.162 -7.91 4.527 1 98.88 94 LEU B O 1
ATOM 1473 N N . TRP B 1 95 ? 2.41 -8.172 2.693 1 98.88 95 TRP B N 1
ATOM 1474 C CA . TRP B 1 95 ? 3.498 -7.301 3.135 1 98.88 95 TRP B CA 1
ATOM 1475 C C . TRP B 1 95 ? 3.41 -5.934 2.465 1 98.88 95 TRP B C 1
ATOM 1477 O O . TRP B 1 95 ? 3.398 -5.84 1.234 1 98.88 95 TRP B O 1
ATOM 1487 N N . THR B 1 96 ? 3.297 -4.859 3.223 1 98.94 96 THR B N 1
ATOM 1488 C CA . THR B 1 96 ? 3.355 -3.492 2.717 1 98.94 96 THR B CA 1
ATOM 1489 C C . THR B 1 96 ? 4.781 -2.957 2.768 1 98.94 96 THR B C 1
ATOM 1491 O O . THR B 1 96 ? 5.434 -3.012 3.812 1 98.94 96 THR B O 1
ATOM 1494 N N . LEU B 1 97 ? 5.246 -2.525 1.632 1 98.94 97 LEU B N 1
ATOM 1495 C CA . LEU B 1 97 ? 6.598 -1.99 1.518 1 98.94 97 LEU B CA 1
ATOM 1496 C C . LEU B 1 97 ? 6.57 -0.52 1.114 1 98.94 97 LEU B C 1
ATOM 1498 O O . LEU B 1 97 ? 5.613 -0.066 0.479 1 98.94 97 LEU B O 1
ATOM 1502 N N . GLN B 1 98 ? 7.645 0.19 1.492 1 98.75 98 GLN B N 1
ATOM 1503 C CA . GLN B 1 98 ? 7.75 1.593 1.104 1 98.75 98 GLN B CA 1
ATOM 1504 C C . GLN B 1 98 ? 9.133 1.903 0.529 1 98.75 98 GLN B C 1
ATOM 1506 O O . GLN B 1 98 ? 10.109 1.227 0.852 1 98.75 98 GLN B O 1
ATOM 1511 N N . ARG B 1 99 ? 9.125 2.799 -0.318 1 98.38 99 ARG B N 1
ATOM 1512 C CA . ARG B 1 99 ? 10.375 3.373 -0.808 1 98.38 99 ARG B CA 1
ATOM 1513 C C . ARG B 1 99 ? 10.336 4.898 -0.759 1 98.38 99 ARG B C 1
ATOM 1515 O O . ARG B 1 99 ? 9.281 5.5 -0.977 1 98.38 99 ARG B O 1
ATOM 1522 N N . GLU B 1 100 ? 11.477 5.441 -0.447 1 95.69 100 GLU B N 1
ATOM 1523 C CA . GLU B 1 100 ? 11.562 6.898 -0.435 1 95.69 100 GLU B CA 1
ATOM 1524 C C . GLU B 1 100 ? 11.547 7.465 -1.852 1 95.69 100 GLU B C 1
ATOM 1526 O O . GLU B 1 100 ? 12.164 6.898 -2.76 1 95.69 100 GLU B O 1
ATOM 1531 N N . LEU B 1 101 ? 10.805 8.594 -1.919 1 92 101 LEU B N 1
ATOM 1532 C CA . LEU B 1 101 ? 10.797 9.273 -3.209 1 92 101 LEU B CA 1
ATOM 1533 C C . LEU B 1 101 ? 11.82 10.414 -3.227 1 92 101 LEU B C 1
ATOM 1535 O O . LEU B 1 101 ? 12.094 11.023 -2.191 1 92 101 LEU B O 1
#

Organism: NCBI:txid103933

pLDDT: mean 86.45, std 24.06, range [27.97, 98.94]

InterPro domains:
  IPR036717 GFRP superfamily [G3DSA:3.30.1410.10] (22-100)

Sequence (202 aa):
MSQSVNTSVGKLANEVNDDENYYYVGVKASPFANDCVVFGLNSDEILALSKRFPNSGSDVVNGTMIKGPPFSIINALAELGYRVICSTGEAEILWTLQRELMSQSVNTSVGKLANEVNDDENYYYVGVKASPFANDCVVFGLNSDEILALSKRFPNSGSDVVNGTMIKGPPFSIINALAELGYRVICSTGEAEILWTLQREL

Secondary structure (DSSP, 8-state):
-------STTTTTT-------EEEEEEEE-TT-SEEEEES--HHHHHHHHHHSTT---EETTEEEEES-HHHHHHHHHHTT-EEEEEEESSSEEEEEEEE-/---------------------EEEEEEEE-TT-SEEEEES--HHHHHHHHHHSTT--EEETTEEEEES-HHHHHHHHHHTT-EEEEEEESSSEEEEEEEE-

Foldseek 3Di:
DPPPPVDDPPCVVPPVPVPFDKAKKKWKDFQPAQKIWIARDDPVRLVQQCVVAPPWADDDDRTTMGGGGRVVVVVVVVVVAKDFDDWDDDRMMMTMIMHTD/DDPPPPPCPDCVVVPVVPVWDKAKKKWKDFQPDQKIWIARDDPVRLVQQCVVAPPWADDDVRTTMGGGGRVVVVVVVVVVAKDFDDWDDDRMIMTMIMGTD

Radius of gyration: 22.51 Å; Cα contacts (8 Å, |Δi|>4): 386; chains: 2; bounding box: 64×60×77 Å

Nearest PDB structures (foldseek):
  1wpl-assembly1_K  TM=7.609E-01  e=2.083E-03  Rattus norvegicus
  6g57-assembly1_B  TM=5.015E-01  e=6.068E-02  Homo sapiens
  8ryd-assembly1_B  TM=3.977E-01  e=4.236E-01  Pseudomonas aeruginosa
  6qbx-assembly1_a2  TM=3.326E-01  e=9.983E-01  Ovis aries
  6l7y-assembly1_A  TM=2.538E-01  e=9.429E-01  Trypanosoma cruzi strain CL Brener